Protein AF-A0A7C7WK85-F1 (afdb_monomer)

Foldseek 3Di:
DDPVPDDDDDDDDPVDPDADDDDDDDDDLCPDDPPPGCPLVVVVCVVPPLQVLLLQLLQLQCFAPWCRHQLNCQQCVPPVFFPTWGWDADDDSHHDAIDTDTHGDPVCVVVSVVSSLVSLVCCLPVNDDPVSSVVSLVVVLVCLVVLVPDNVSLVVVCVVCVVVVVDPCNSVCVSVSNVPQDSVSNNVSSNVRRDSVPDDDDDDDD

Sequence (206 aa):
MLDNGLQVRMVEMPTAPLVSVWCWYRVGSKDERPGQTGVSHWVEHMNFKGTFYAYWVMNNVLGQYGIGGRLGRSIRERQGMAYCAGSMFEAGHIAGPLLVRAGVNADNVDRALDSIETEVADMARDGATDDEVSNAKRYLVGSIPRSLETNAGIARFLQTTEQFGLGLDHDRALPGLVDAVSVEAVADAARQTLRPEQTAIVIAGP

Nearest PDB structures (foldseek):
  3amj-assembly1_B  TM=9.411E-01  e=5.629E-08  Sphingomonas sp. A1
  3hdi-assembly1_B  TM=9.404E-01  e=4.052E-07  Halalkalibacterium halodurans C-125
  8ibc-assembly1_AB  TM=8.441E-01  e=4.431E-05  Mus musculus
  8ic5-assembly1_AB  TM=8.483E-01  e=7.161E-05  Mus musculus
  2ybb-assembly1_B  TM=8.128E-01  e=9.863E-05  Bos taurus

Mean predicted aligned error: 10.49 Å

pLDDT: mean 75.99, std 17.96, range [36.97, 96.88]

Solvent-accessible surface area (backbone atoms only — not comparable to full-atom values): 12283 Å² total; per-residue (Å²): 106,48,99,86,71,48,77,76,85,87,82,91,58,96,90,50,101,72,88,71,87,87,87,87,78,98,77,57,74,92,71,49,60,94,94,71,57,49,67,69,55,50,56,47,53,72,73,42,81,80,42,63,54,18,44,50,42,38,39,34,37,45,3,50,55,32,67,79,6,54,40,6,38,53,40,28,67,73,62,64,52,28,88,43,23,25,32,48,76,61,93,59,98,52,96,59,73,77,44,77,50,68,48,59,52,82,93,39,48,68,64,48,50,55,50,50,52,48,56,46,49,47,30,28,73,72,29,65,53,71,66,48,50,53,50,28,39,54,51,55,50,65,42,50,66,67,47,51,73,39,58,70,35,40,50,52,50,56,47,53,23,61,75,71,68,58,49,94,62,35,79,74,48,45,49,60,56,46,67,66,50,49,60,66,47,23,23,51,38,27,52,71,67,53,49,78,93,75,65,84,87,85,87,88,79,134

Structure (mmCIF, N/CA/C/O backbone):
data_AF-A0A7C7WK85-F1
#
_entry.id   AF-A0A7C7WK85-F1
#
loop_
_atom_site.group_PDB
_atom_site.id
_atom_site.type_symbol
_atom_site.label_atom_id
_atom_site.label_alt_id
_atom_site.label_comp_id
_atom_site.label_asym_id
_atom_site.label_entity_id
_atom_site.label_seq_id
_atom_site.pdbx_PDB_ins_code
_atom_site.Cartn_x
_atom_site.Cartn_y
_atom_site.Cartn_z
_atom_site.occupancy
_atom_site.B_iso_or_equiv
_atom_site.auth_seq_id
_atom_site.auth_comp_id
_atom_site.auth_asym_id
_atom_site.auth_atom_id
_atom_site.pdbx_PDB_model_num
ATOM 1 N N . MET A 1 1 ? 15.713 -22.079 -24.748 1.00 48.81 1 MET A N 1
ATOM 2 C CA . MET A 1 1 ? 14.442 -22.779 -24.456 1.00 48.81 1 MET A CA 1
ATOM 3 C C . MET A 1 1 ? 14.789 -24.252 -24.373 1.00 48.81 1 MET A C 1
ATOM 5 O O . MET A 1 1 ? 15.591 -24.677 -25.191 1.00 48.81 1 MET A O 1
ATOM 9 N N . LEU A 1 2 ? 14.323 -24.964 -23.350 1.00 59.72 2 LEU A N 1
ATOM 10 C CA . LEU A 1 2 ? 14.594 -26.395 -23.181 1.00 59.72 2 LEU A CA 1
ATOM 11 C C . LEU A 1 2 ? 13.678 -27.217 -24.096 1.00 59.72 2 LEU A C 1
ATOM 13 O O . LEU A 1 2 ? 12.607 -26.741 -24.479 1.00 59.72 2 LEU A O 1
ATOM 17 N N . ASP A 1 3 ? 14.073 -28.456 -24.390 1.00 57.75 3 ASP A N 1
ATOM 18 C CA . ASP A 1 3 ? 13.357 -29.365 -25.302 1.00 57.75 3 ASP A CA 1
ATOM 19 C C . ASP A 1 3 ? 11.913 -29.666 -24.859 1.00 57.75 3 ASP A C 1
ATOM 21 O O . ASP A 1 3 ? 11.064 -30.019 -25.670 1.00 57.75 3 ASP A O 1
ATOM 25 N N . ASN A 1 4 ? 11.601 -29.466 -23.575 1.00 59.56 4 ASN A N 1
ATOM 26 C CA . ASN A 1 4 ? 10.258 -29.606 -23.007 1.00 59.56 4 ASN A CA 1
ATOM 27 C C . ASN A 1 4 ? 9.414 -28.313 -23.050 1.00 59.56 4 ASN A C 1
ATOM 29 O O . ASN A 1 4 ? 8.373 -28.233 -22.400 1.00 59.56 4 ASN A O 1
ATOM 33 N N . GLY A 1 5 ? 9.867 -27.280 -23.762 1.00 59.06 5 GLY A N 1
ATOM 34 C CA . GLY A 1 5 ? 9.160 -26.006 -23.903 1.00 59.06 5 GLY A CA 1
ATOM 35 C C . GLY A 1 5 ? 9.350 -25.022 -22.742 1.00 59.06 5 GLY A C 1
ATOM 36 O O . GLY A 1 5 ? 8.849 -23.897 -22.817 1.00 59.06 5 GLY A O 1
ATOM 37 N N . LEU A 1 6 ? 10.102 -25.384 -21.693 1.00 52.59 6 LEU A N 1
ATOM 38 C CA . LEU A 1 6 ? 10.434 -24.456 -20.612 1.00 52.59 6 LEU A CA 1
ATOM 39 C C . LEU A 1 6 ? 11.389 -23.364 -21.100 1.00 52.59 6 LEU A C 1
ATOM 41 O O . LEU A 1 6 ? 12.372 -23.601 -21.812 1.00 52.59 6 LEU A O 1
ATOM 45 N N . GLN A 1 7 ? 11.105 -22.133 -20.691 1.00 58.44 7 GLN A N 1
ATOM 46 C CA . GLN A 1 7 ? 11.951 -20.993 -21.003 1.00 58.44 7 GLN A CA 1
ATOM 47 C C . GLN A 1 7 ? 12.953 -20.774 -19.872 1.00 58.44 7 GLN A C 1
ATOM 49 O O . GLN A 1 7 ? 12.579 -20.651 -18.713 1.00 58.44 7 GLN A O 1
ATOM 54 N N . VAL A 1 8 ? 14.236 -20.722 -20.231 1.00 64.06 8 VAL A N 1
ATOM 55 C CA . VAL A 1 8 ? 15.327 -20.387 -19.313 1.00 64.06 8 VAL A CA 1
ATOM 56 C C . VAL A 1 8 ? 15.716 -18.942 -19.582 1.00 64.06 8 VAL A C 1
ATOM 58 O O . VAL A 1 8 ? 15.955 -18.566 -20.735 1.00 64.06 8 VAL A O 1
ATOM 61 N N . ARG A 1 9 ? 15.736 -18.135 -18.524 1.00 63.94 9 ARG A N 1
ATOM 62 C CA . ARG A 1 9 ? 16.217 -16.754 -18.534 1.00 63.94 9 ARG A CA 1
ATOM 63 C C . ARG A 1 9 ? 17.448 -16.682 -17.647 1.00 63.94 9 ARG A C 1
ATOM 65 O O . ARG A 1 9 ? 17.422 -17.173 -16.524 1.00 63.94 9 ARG A O 1
ATOM 72 N N . MET A 1 10 ? 18.517 -16.105 -18.178 1.00 60.19 10 MET A N 1
ATOM 73 C CA . MET A 1 10 ? 19.781 -15.923 -17.476 1.00 60.19 10 MET A CA 1
ATOM 74 C C . MET A 1 10 ? 20.143 -14.445 -17.556 1.00 60.19 10 MET A C 1
ATOM 76 O O . MET A 1 10 ? 20.159 -13.873 -18.643 1.00 60.19 10 MET A O 1
ATOM 80 N N . VAL A 1 11 ? 20.384 -13.841 -16.397 1.00 62.91 11 VAL A N 1
ATOM 81 C CA . VAL A 1 11 ? 20.839 -12.457 -16.265 1.00 62.91 11 VAL A CA 1
ATOM 82 C C . VAL A 1 11 ? 22.165 -12.503 -15.525 1.00 62.91 11 VAL A C 1
ATOM 84 O O . VAL A 1 11 ? 22.250 -13.080 -14.442 1.00 62.91 11 VAL A O 1
ATOM 87 N N . GLU A 1 12 ? 23.205 -11.941 -16.130 1.00 60.69 12 GLU A N 1
ATOM 88 C CA . GLU A 1 12 ? 24.528 -11.859 -15.520 1.00 60.69 12 GLU A CA 1
ATOM 89 C C . GLU A 1 12 ? 24.598 -10.632 -14.604 1.00 60.69 12 GLU A C 1
ATOM 91 O O . GLU A 1 12 ? 24.279 -9.518 -15.020 1.00 60.69 12 GLU A O 1
ATOM 96 N N . MET A 1 13 ? 25.001 -10.835 -13.346 1.00 51.53 13 MET A N 1
ATOM 97 C CA . MET A 1 13 ? 25.141 -9.768 -12.348 1.00 51.53 13 MET A CA 1
ATOM 98 C C . MET A 1 13 ? 26.541 -9.821 -11.718 1.00 51.53 13 MET A C 1
ATOM 100 O O . MET A 1 13 ? 26.725 -10.473 -10.690 1.00 51.53 13 MET A O 1
ATOM 104 N N . PRO A 1 14 ? 27.536 -9.125 -12.306 1.00 52.12 14 PRO A N 1
ATOM 105 C CA . PRO A 1 14 ? 28.940 -9.181 -11.874 1.00 52.12 14 PRO A CA 1
ATOM 106 C C . PRO A 1 14 ? 29.196 -8.689 -10.439 1.00 52.12 14 PRO A C 1
ATOM 108 O O . PRO A 1 14 ? 30.277 -8.888 -9.895 1.00 52.12 14 PRO A O 1
ATOM 111 N N . THR A 1 15 ? 28.215 -8.027 -9.824 1.00 41.41 15 THR A N 1
ATOM 112 C CA . THR A 1 15 ? 28.280 -7.468 -8.469 1.00 41.41 15 THR A CA 1
ATOM 113 C C . THR A 1 15 ? 27.917 -8.467 -7.365 1.00 41.41 15 THR A C 1
ATOM 115 O O . THR A 1 15 ? 28.071 -8.129 -6.192 1.00 41.41 15 THR A O 1
ATOM 118 N N . ALA A 1 16 ? 27.451 -9.679 -7.697 1.00 40.47 16 ALA A N 1
ATOM 119 C CA . ALA A 1 16 ? 27.028 -10.692 -6.726 1.00 40.47 16 ALA A CA 1
ATOM 120 C C . ALA A 1 16 ? 27.751 -12.040 -6.957 1.00 40.47 16 ALA A C 1
ATOM 122 O O . ALA A 1 16 ? 27.605 -12.632 -8.025 1.00 40.47 16 ALA A O 1
ATOM 123 N N . PRO A 1 17 ? 28.501 -12.587 -5.973 1.00 44.50 17 PRO A N 1
ATOM 124 C CA . PRO A 1 17 ? 29.301 -13.804 -6.153 1.00 44.50 17 PRO A CA 1
ATOM 125 C C . PRO A 1 17 ? 28.507 -15.110 -5.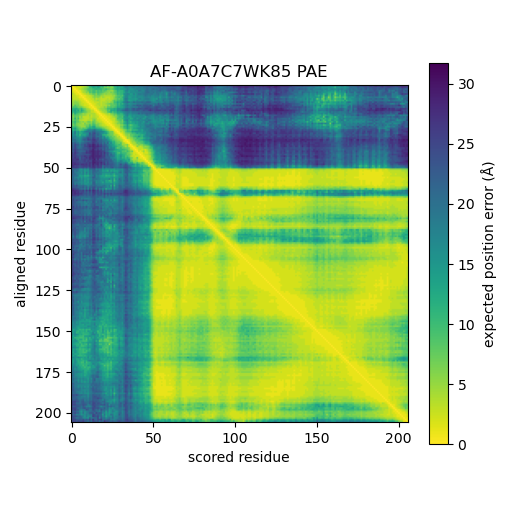947 1.00 44.50 17 PRO A C 1
ATOM 127 O O . PRO A 1 17 ? 29.091 -16.123 -5.564 1.00 44.50 17 PRO A O 1
ATOM 130 N N . LEU A 1 18 ? 27.180 -15.120 -6.132 1.00 38.34 18 LEU A N 1
ATOM 131 C CA . LEU A 1 18 ? 26.385 -16.349 -6.002 1.00 38.34 18 LEU A CA 1
ATOM 132 C C . LEU A 1 18 ? 25.261 -16.447 -7.045 1.00 38.34 18 LEU A C 1
ATOM 134 O O . LEU A 1 18 ? 24.820 -15.440 -7.588 1.00 38.34 18 LEU A O 1
ATOM 138 N N . VAL A 1 19 ? 24.757 -17.665 -7.270 1.00 43.44 19 VAL A N 1
ATOM 139 C CA . VAL A 1 19 ? 23.689 -17.987 -8.237 1.00 43.44 19 VAL A CA 1
ATOM 140 C C . VAL A 1 19 ? 22.396 -18.346 -7.494 1.00 43.44 19 VAL A C 1
ATOM 142 O O . VAL A 1 19 ? 22.440 -19.049 -6.486 1.00 43.44 19 VAL A O 1
ATOM 145 N N . SER A 1 20 ? 21.234 -17.889 -7.975 1.00 40.06 20 SER A N 1
ATOM 146 C CA . SER A 1 20 ? 19.912 -18.311 -7.477 1.00 40.06 20 SER A CA 1
ATOM 147 C C . SER A 1 20 ? 19.050 -18.840 -8.619 1.00 40.06 20 SER A C 1
ATOM 149 O O . SER A 1 20 ? 19.060 -18.287 -9.715 1.00 40.06 20 SER A O 1
ATOM 151 N N . VAL A 1 21 ? 18.334 -19.938 -8.361 1.00 51.94 21 VAL A N 1
ATOM 152 C CA . VAL A 1 21 ? 17.567 -20.692 -9.361 1.00 51.94 21 VAL A CA 1
ATOM 153 C C . VAL A 1 21 ? 16.124 -20.819 -8.887 1.00 51.94 21 VAL A C 1
ATOM 155 O O . VAL A 1 21 ? 15.877 -21.288 -7.780 1.00 51.94 21 VAL A O 1
ATOM 158 N N . TRP A 1 22 ? 15.179 -20.415 -9.736 1.00 41.03 22 TRP A N 1
ATOM 159 C CA . TRP A 1 22 ? 13.740 -20.463 -9.470 1.00 41.03 22 TRP A CA 1
ATOM 160 C C . TRP A 1 22 ? 13.028 -21.105 -10.663 1.00 41.03 22 TRP A C 1
ATOM 162 O O . TRP A 1 22 ? 13.356 -20.809 -11.810 1.00 41.03 22 TRP A O 1
ATOM 172 N N . CYS A 1 23 ? 12.070 -21.999 -10.402 1.00 46.81 23 CYS A N 1
ATOM 173 C CA . CYS A 1 23 ? 11.358 -22.767 -11.426 1.00 46.81 23 CYS A CA 1
ATOM 174 C C . CYS A 1 23 ? 9.849 -22.552 -11.288 1.00 46.81 23 CYS A C 1
ATOM 176 O O . CYS A 1 23 ? 9.311 -22.674 -10.190 1.00 46.81 23 CYS A O 1
ATOM 178 N N . TRP A 1 24 ? 9.183 -22.234 -12.399 1.00 45.88 24 TRP A N 1
ATOM 179 C CA . TRP A 1 24 ? 7.765 -21.881 -12.430 1.00 45.88 24 TRP A CA 1
ATOM 180 C C . TRP A 1 24 ? 7.030 -22.660 -13.518 1.00 45.88 24 TRP A C 1
ATOM 182 O O . TRP A 1 24 ? 7.541 -22.842 -14.624 1.00 45.88 24 TRP A O 1
ATOM 192 N N . TYR A 1 25 ? 5.807 -23.078 -13.198 1.00 47.28 25 TYR A N 1
ATOM 193 C CA . TYR A 1 25 ? 4.888 -23.748 -14.113 1.00 47.28 25 TYR A CA 1
ATOM 194 C C . TYR A 1 25 ? 3.789 -22.767 -14.529 1.00 47.28 25 TYR A C 1
ATOM 196 O O . TYR A 1 25 ? 3.287 -22.007 -13.703 1.00 47.28 25 TYR A O 1
ATOM 204 N N . ARG A 1 26 ? 3.426 -22.767 -15.815 1.00 47.91 26 ARG A N 1
ATOM 205 C CA . ARG A 1 26 ? 2.365 -21.906 -16.360 1.00 47.91 26 ARG A CA 1
ATOM 206 C C . ARG A 1 26 ? 1.003 -22.501 -15.993 1.00 47.91 26 ARG A C 1
ATOM 208 O O . ARG A 1 26 ? 0.569 -23.466 -16.617 1.00 47.91 26 ARG A O 1
ATOM 215 N N . VAL A 1 27 ? 0.412 -21.993 -14.915 1.00 40.06 27 VAL A N 1
ATOM 216 C CA . VAL A 1 27 ? -0.934 -22.340 -14.447 1.00 40.06 27 VAL A CA 1
ATOM 217 C C . VAL A 1 27 ? -1.674 -21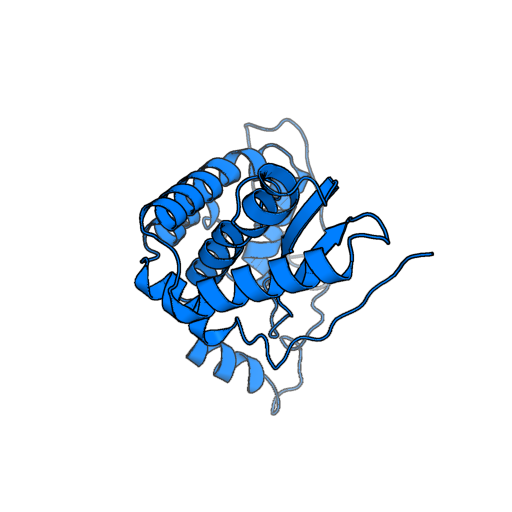.054 -14.067 1.00 40.06 27 VAL A C 1
ATOM 219 O O . VAL A 1 27 ? -1.145 -20.239 -13.314 1.00 40.06 27 VAL A O 1
ATOM 222 N N . GLY A 1 28 ? -2.888 -20.852 -14.588 1.00 41.41 28 GLY A N 1
ATOM 223 C CA . GLY A 1 28 ? -3.718 -19.671 -14.308 1.00 41.41 28 GLY A CA 1
ATOM 224 C C . GLY A 1 28 ? -4.610 -19.270 -15.487 1.00 41.41 28 GLY A C 1
ATOM 225 O O . GLY A 1 28 ? -4.575 -19.902 -16.537 1.00 41.41 28 GLY A O 1
ATOM 226 N N . SER A 1 29 ? -5.398 -18.200 -15.334 1.00 39.62 29 SER A N 1
ATOM 227 C CA . SER A 1 29 ? -6.370 -17.709 -16.339 1.00 39.62 29 SER A CA 1
ATOM 228 C C . SER A 1 29 ? -5.753 -17.355 -17.704 1.00 39.62 29 SER A C 1
ATOM 230 O O . SER A 1 29 ? -6.418 -17.385 -18.736 1.00 39.62 29 SER A O 1
ATOM 232 N N . LYS A 1 30 ? -4.443 -17.088 -17.737 1.00 42.94 30 LYS A N 1
ATOM 233 C CA . LYS A 1 30 ? -3.623 -16.940 -18.952 1.00 42.94 30 LYS A CA 1
ATOM 234 C C . LYS A 1 30 ? -3.567 -18.208 -19.823 1.00 42.94 30 LYS A C 1
ATOM 236 O O . LYS A 1 30 ? -3.287 -18.097 -21.015 1.00 42.94 30 LYS A O 1
ATOM 241 N N . ASP A 1 31 ? -3.849 -19.373 -19.244 1.00 49.62 31 ASP A N 1
ATOM 242 C CA . ASP A 1 31 ? -3.806 -20.692 -19.884 1.00 49.62 31 ASP A CA 1
ATOM 243 C C . ASP A 1 31 ? -5.223 -21.284 -20.111 1.00 49.62 31 ASP A C 1
ATOM 245 O O . ASP A 1 31 ? -5.385 -22.489 -20.317 1.00 49.62 31 ASP A O 1
ATOM 249 N N . GLU A 1 32 ? -6.273 -20.449 -20.066 1.00 46.28 32 GLU A N 1
ATOM 250 C CA . GLU A 1 32 ? -7.660 -20.848 -20.355 1.00 46.28 32 GLU A CA 1
ATOM 251 C C . GLU A 1 32 ? -7.875 -21.266 -21.828 1.00 46.28 32 GLU A C 1
ATOM 253 O O . GLU A 1 32 ? -7.077 -20.988 -22.726 1.00 46.28 32 GLU A O 1
ATOM 258 N N . ARG A 1 33 ? -8.980 -21.976 -22.101 1.00 47.59 33 ARG A N 1
ATOM 259 C CA . ARG A 1 33 ? -9.256 -22.561 -23.425 1.00 47.59 33 ARG A CA 1
ATOM 260 C C . ARG A 1 33 ? -9.649 -21.492 -24.461 1.00 47.59 33 ARG A C 1
ATOM 262 O O . ARG A 1 33 ? -10.373 -20.552 -24.122 1.00 47.59 33 ARG A O 1
ATOM 269 N N . PRO A 1 34 ? -9.266 -21.669 -25.743 1.00 43.91 34 PRO A N 1
ATOM 270 C CA . PRO A 1 34 ? -9.685 -20.779 -26.824 1.00 43.91 34 PRO A CA 1
ATOM 271 C C . PRO A 1 34 ? -11.213 -20.627 -26.866 1.00 43.91 34 PRO A C 1
ATOM 273 O O . PRO A 1 34 ? -11.932 -21.621 -26.954 1.00 43.91 34 PRO A O 1
ATOM 276 N N . GLY A 1 35 ? -11.699 -19.385 -26.792 1.00 53.47 35 GLY A N 1
ATOM 277 C CA . GLY A 1 35 ? -13.128 -19.042 -26.804 1.00 53.47 35 GLY A CA 1
ATOM 278 C C . GLY A 1 35 ? -13.684 -18.521 -25.474 1.00 53.47 35 GLY A C 1
ATOM 279 O O . GLY A 1 35 ? -14.783 -17.973 -25.467 1.00 53.47 35 GLY A O 1
ATOM 280 N N . GLN A 1 36 ? -12.937 -18.645 -24.370 1.00 52.38 36 GLN A N 1
ATOM 281 C CA . GLN A 1 36 ? -13.306 -18.077 -23.059 1.00 52.38 36 GLN A CA 1
ATOM 282 C C . GLN A 1 36 ? -12.172 -17.277 -22.391 1.00 52.38 36 GLN A C 1
ATOM 284 O O . GLN A 1 36 ? -12.371 -16.689 -21.334 1.00 52.38 36 GLN A O 1
ATOM 289 N N . THR A 1 37 ? -11.008 -17.193 -23.033 1.00 42.19 37 THR A N 1
ATOM 290 C CA . THR A 1 37 ? -9.825 -16.484 -22.543 1.00 42.19 37 THR A CA 1
ATOM 291 C C . THR A 1 37 ? -9.986 -14.964 -22.554 1.00 42.19 37 THR A C 1
ATOM 293 O O . THR A 1 37 ? -10.237 -14.354 -23.593 1.00 42.19 37 THR A O 1
ATOM 296 N N . GLY A 1 38 ? -9.732 -14.330 -21.405 1.00 47.00 38 GLY A N 1
ATOM 297 C CA . GLY A 1 38 ? -9.393 -12.905 -21.333 1.00 47.00 38 GLY A CA 1
ATOM 298 C C . GLY A 1 38 ? -10.535 -11.929 -21.055 1.00 47.00 38 GLY A C 1
ATOM 299 O O . GLY A 1 38 ? -10.266 -10.737 -21.001 1.00 47.00 38 GLY A O 1
ATOM 300 N N . VAL A 1 39 ? -11.771 -12.373 -20.818 1.00 49.66 39 VAL A N 1
ATOM 301 C CA . VAL A 1 39 ? -12.888 -11.445 -20.536 1.00 49.66 39 VAL A CA 1
ATOM 302 C C . VAL A 1 39 ? -12.657 -10.667 -19.232 1.00 49.66 39 VAL A C 1
ATOM 304 O O . VAL A 1 39 ? -12.810 -9.449 -19.211 1.00 49.66 39 VAL A O 1
ATOM 307 N N . SER A 1 40 ? -12.180 -11.333 -18.178 1.00 43.16 40 SER A N 1
ATOM 308 C CA . SER A 1 40 ? -11.844 -10.680 -16.903 1.00 43.16 40 SER A CA 1
ATOM 309 C C . SER A 1 40 ? -10.579 -9.817 -17.012 1.00 43.16 40 SER A C 1
ATOM 311 O O . SER A 1 40 ? -10.573 -8.673 -16.576 1.00 43.16 40 SER A O 1
ATOM 313 N N . HIS A 1 41 ? -9.543 -10.325 -17.688 1.00 43.47 41 HIS A N 1
ATOM 314 C CA . HIS A 1 41 ? -8.258 -9.640 -17.884 1.00 43.47 41 HIS A CA 1
ATOM 315 C C . HIS A 1 41 ? -8.360 -8.409 -18.804 1.00 43.47 41 HIS A C 1
ATOM 317 O O . HIS A 1 41 ? -7.635 -7.434 -18.629 1.00 43.47 41 HIS A O 1
ATOM 323 N N . TRP A 1 42 ? -9.261 -8.425 -19.790 1.00 39.56 42 TRP A N 1
ATOM 324 C CA . TRP A 1 42 ? -9.484 -7.304 -20.706 1.00 39.56 42 TRP A CA 1
ATOM 325 C C . TRP A 1 42 ? -10.275 -6.174 -20.035 1.00 39.56 42 TRP A C 1
ATOM 327 O O . TRP A 1 42 ? -9.913 -5.009 -20.193 1.00 39.56 42 TRP A O 1
ATOM 337 N N . VAL A 1 43 ? -11.279 -6.507 -19.212 1.00 45.34 43 VAL A N 1
ATOM 338 C CA . VAL A 1 43 ? -11.980 -5.536 -18.348 1.00 45.34 43 VAL A CA 1
ATOM 339 C C . VAL A 1 43 ? -11.019 -4.927 -17.318 1.00 45.34 43 VAL A C 1
ATOM 341 O O . VAL A 1 43 ? -11.020 -3.716 -17.108 1.00 45.34 43 VAL A O 1
ATOM 344 N N . GLU A 1 44 ? -10.137 -5.736 -16.736 1.00 41.12 44 GLU A N 1
ATOM 345 C CA . GLU A 1 44 ? -9.116 -5.294 -15.781 1.00 41.12 44 GLU A CA 1
ATOM 346 C C . GLU A 1 44 ? -8.063 -4.384 -16.447 1.00 41.12 44 GLU A C 1
ATOM 348 O O . GLU A 1 44 ? -7.773 -3.293 -15.957 1.00 41.12 44 GLU A O 1
ATOM 353 N N . HIS A 1 45 ? -7.554 -4.733 -17.632 1.00 44.66 45 HIS A N 1
ATOM 354 C CA . HIS A 1 45 ? -6.629 -3.864 -18.365 1.00 44.66 45 HIS A CA 1
ATOM 355 C C . HIS A 1 45 ? -7.262 -2.561 -18.875 1.00 44.66 45 HIS A C 1
ATOM 357 O O . HIS A 1 45 ? -6.546 -1.562 -18.977 1.00 44.66 45 HIS A O 1
ATOM 363 N N . MET A 1 46 ? -8.563 -2.546 -19.190 1.00 36.97 46 MET A N 1
ATOM 364 C CA . MET A 1 46 ? -9.279 -1.301 -19.499 1.00 36.97 46 MET A CA 1
ATOM 365 C C . MET A 1 46 ? -9.488 -0.420 -18.262 1.00 36.97 46 MET A C 1
ATOM 367 O O . MET A 1 46 ? -9.471 0.799 -18.404 1.00 36.97 46 MET A O 1
ATOM 371 N N . ASN A 1 47 ? -9.609 -1.003 -17.066 1.00 41.75 47 ASN A N 1
ATOM 372 C CA . ASN A 1 47 ? -9.737 -0.238 -15.823 1.00 41.75 47 ASN A CA 1
ATOM 373 C C . ASN A 1 47 ? -8.394 0.227 -15.225 1.00 41.75 47 ASN A C 1
ATOM 375 O O . ASN A 1 47 ? -8.387 1.213 -14.492 1.00 41.75 47 ASN A O 1
ATOM 379 N N . PHE A 1 48 ? -7.263 -0.448 -15.497 1.00 48.03 48 PHE A N 1
ATOM 380 C CA . PHE A 1 48 ? -6.061 -0.307 -14.651 1.00 48.03 48 PHE A CA 1
ATOM 381 C C . PHE A 1 48 ? -4.722 0.010 -15.348 1.00 48.03 48 PHE A C 1
ATOM 383 O O . PHE A 1 48 ? -3.662 -0.024 -14.713 1.00 48.03 48 PHE A O 1
ATOM 390 N N . LYS A 1 49 ? -4.702 0.371 -16.637 1.00 37.97 49 LYS A N 1
ATOM 391 C CA . LYS A 1 49 ? -3.464 0.856 -17.285 1.00 37.97 49 LYS A CA 1
ATOM 392 C C . LYS A 1 49 ? -3.084 2.253 -16.768 1.00 37.97 49 LYS A C 1
ATOM 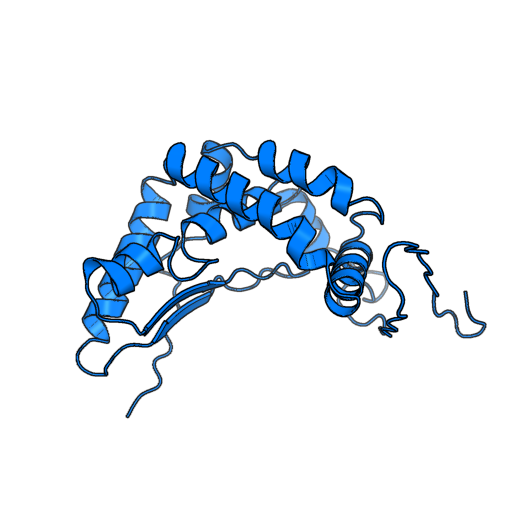394 O O . LYS A 1 49 ? -3.524 3.261 -17.303 1.00 37.97 49 LYS A O 1
ATOM 399 N N . GLY A 1 50 ? -2.260 2.283 -15.717 1.00 48.69 50 GLY A N 1
ATOM 400 C CA . GLY A 1 50 ? -1.743 3.492 -15.056 1.00 48.69 50 GLY A CA 1
ATOM 401 C C . GLY A 1 50 ? -1.994 3.547 -13.544 1.00 48.69 50 GLY A C 1
ATOM 402 O O . GLY A 1 50 ? -1.466 4.424 -12.868 1.00 48.69 50 GLY A O 1
ATOM 403 N N . THR A 1 51 ? -2.762 2.606 -12.990 1.00 64.81 51 THR A N 1
ATOM 404 C CA . THR A 1 51 ? -3.320 2.730 -11.635 1.00 64.81 51 THR A CA 1
ATOM 405 C C . THR A 1 51 ? -2.569 1.947 -10.559 1.00 64.81 51 THR A C 1
ATOM 407 O O . THR A 1 51 ? -2.599 2.361 -9.404 1.00 64.81 51 THR A O 1
ATOM 410 N N . PHE A 1 52 ? -1.862 0.852 -10.887 1.00 80.88 52 PHE A N 1
ATOM 411 C CA . PHE A 1 52 ? -1.205 0.020 -9.862 1.00 80.88 52 PHE A CA 1
ATOM 412 C C . PHE A 1 52 ? -0.257 0.830 -8.968 1.00 80.88 52 PHE A C 1
ATOM 414 O O . PHE A 1 52 ? -0.290 0.685 -7.751 1.00 80.88 52 PHE A O 1
ATOM 421 N N . TYR A 1 53 ? 0.550 1.722 -9.549 1.00 87.06 53 TYR A N 1
ATOM 422 C CA . TYR A 1 53 ? 1.474 2.552 -8.773 1.00 87.06 53 TYR A CA 1
ATOM 423 C C . TYR A 1 53 ? 0.740 3.531 -7.854 1.00 87.06 53 TYR A C 1
ATOM 425 O O . TYR A 1 53 ? 1.193 3.751 -6.736 1.00 87.06 53 TYR A O 1
ATOM 433 N N . ALA A 1 54 ? -0.422 4.047 -8.267 1.00 89.69 54 ALA A N 1
ATOM 434 C CA . ALA A 1 54 ? -1.272 4.859 -7.402 1.00 89.69 54 ALA A CA 1
ATOM 435 C C . ALA A 1 54 ? -1.809 4.046 -6.213 1.00 89.69 54 ALA A C 1
ATOM 437 O O . ALA A 1 54 ? -1.709 4.502 -5.076 1.00 89.69 54 ALA A O 1
ATOM 438 N N . TYR A 1 55 ? -2.270 2.811 -6.444 1.00 88.88 55 TYR A N 1
ATOM 439 C CA . TYR A 1 55 ? -2.674 1.886 -5.376 1.00 88.88 55 TYR A CA 1
ATOM 440 C C . TYR A 1 55 ? -1.512 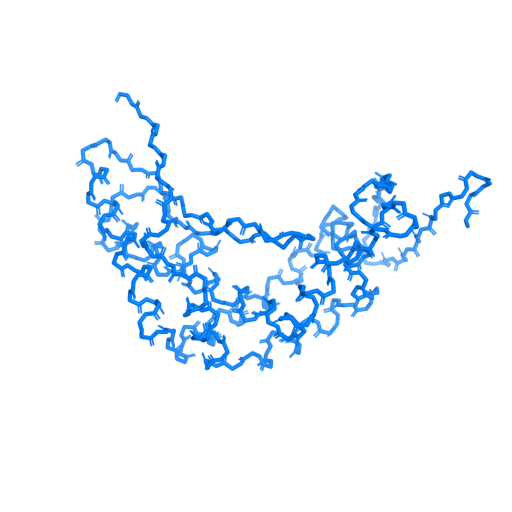1.494 -4.458 1.00 88.88 55 TYR A C 1
ATOM 442 O O . TYR A 1 55 ? -1.682 1.390 -3.243 1.00 88.88 55 TYR A O 1
ATOM 450 N N . TRP A 1 56 ? -0.316 1.305 -5.012 1.00 88.88 56 TRP A N 1
ATOM 451 C CA . TRP A 1 56 ? 0.867 0.965 -4.231 1.00 88.88 56 TRP A CA 1
ATOM 452 C C . TRP A 1 56 ? 1.309 2.131 -3.339 1.00 88.88 56 TRP A C 1
ATOM 454 O O . TRP A 1 56 ? 1.539 1.930 -2.145 1.00 88.88 56 TRP A O 1
ATOM 464 N N . VAL A 1 57 ? 1.351 3.352 -3.883 1.00 92.50 57 VAL A N 1
ATOM 465 C CA . VAL A 1 57 ? 1.634 4.576 -3.118 1.00 92.50 57 VAL A CA 1
ATOM 466 C C . VAL A 1 57 ? 0.555 4.807 -2.058 1.00 92.50 57 VAL A C 1
ATOM 468 O O . VAL A 1 57 ? 0.896 5.025 -0.898 1.00 92.50 57 VAL A O 1
ATOM 471 N N . MET A 1 58 ? -0.728 4.669 -2.407 1.00 93.00 58 MET A N 1
ATOM 472 C CA . MET A 1 58 ? -1.853 4.736 -1.463 1.00 93.00 58 MET A CA 1
ATOM 473 C C . MET A 1 58 ? -1.679 3.746 -0.306 1.00 93.00 58 MET A C 1
ATOM 475 O O . MET A 1 58 ? -1.740 4.137 0.859 1.00 93.00 58 MET A O 1
ATOM 479 N N . ASN A 1 59 ? -1.414 2.469 -0.600 1.00 92.06 59 ASN A N 1
ATOM 480 C CA . ASN A 1 59 ? -1.201 1.458 0.433 1.00 92.06 59 ASN A CA 1
ATOM 481 C C . ASN A 1 59 ? 0.029 1.780 1.300 1.00 92.06 59 ASN A C 1
ATOM 483 O O . ASN A 1 59 ? 0.020 1.521 2.505 1.00 92.06 59 ASN A O 1
ATOM 487 N N . ASN A 1 60 ? 1.079 2.368 0.718 1.00 93.44 60 ASN A N 1
ATOM 488 C CA . ASN A 1 60 ? 2.246 2.814 1.473 1.00 93.44 60 ASN A CA 1
ATOM 489 C C . ASN A 1 60 ? 1.907 3.929 2.470 1.00 93.44 60 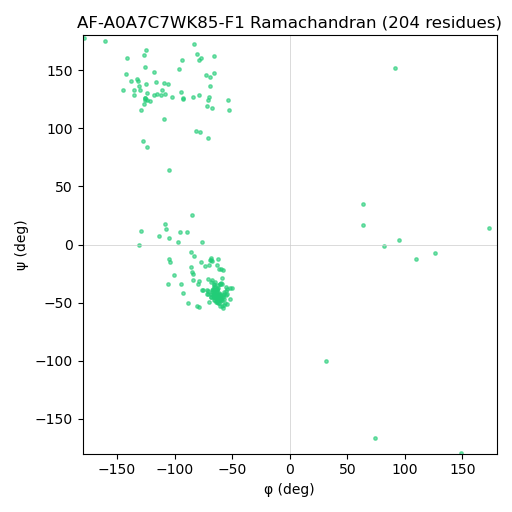ASN A C 1
ATOM 491 O O . ASN A 1 60 ? 2.302 3.823 3.632 1.00 93.44 60 ASN A O 1
ATOM 495 N N . VAL A 1 61 ? 1.112 4.919 2.051 1.00 95.31 61 VAL A N 1
ATOM 496 C CA . VAL A 1 61 ? 0.591 5.971 2.940 1.00 95.31 61 VAL A CA 1
ATOM 497 C C . VAL A 1 61 ? -0.292 5.375 4.041 1.00 95.31 61 VAL A C 1
ATOM 499 O O . VAL A 1 61 ? -0.154 5.745 5.209 1.00 95.31 61 VAL A O 1
ATOM 502 N N . LEU A 1 62 ? -1.175 4.434 3.694 1.00 93.06 62 LEU A N 1
ATOM 503 C CA . LEU A 1 62 ? -2.117 3.839 4.643 1.00 93.06 62 LEU A CA 1
ATOM 504 C C . LEU A 1 62 ? -1.392 3.054 5.742 1.00 93.06 62 LEU A C 1
ATOM 506 O O . LEU A 1 62 ? -1.643 3.271 6.929 1.00 93.06 62 LEU A O 1
ATOM 510 N N . GLY A 1 63 ? -0.464 2.171 5.371 1.00 90.50 63 GLY A N 1
ATOM 511 C CA . GLY A 1 63 ? 0.199 1.328 6.363 1.00 90.50 63 GLY A CA 1
ATOM 512 C C . GLY A 1 63 ? 1.121 0.227 5.852 1.00 90.50 63 GLY A C 1
ATOM 513 O O . GLY A 1 63 ? 1.459 -0.645 6.653 1.00 90.50 63 GLY A O 1
ATOM 514 N N . GLN A 1 64 ? 1.544 0.219 4.579 1.00 82.69 64 GLN A N 1
ATOM 515 C CA . GLN A 1 64 ? 2.401 -0.856 4.041 1.00 82.69 64 GLN A CA 1
ATOM 516 C C . GLN A 1 64 ? 3.670 -1.068 4.860 1.00 82.69 64 GLN A C 1
ATOM 518 O O . GLN A 1 64 ? 4.117 -2.199 5.049 1.0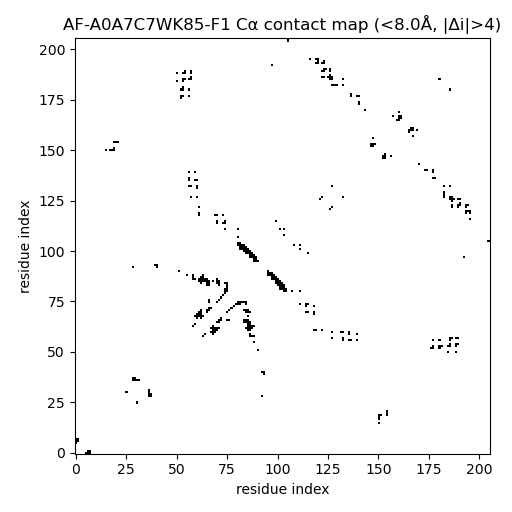0 82.69 64 GLN A O 1
ATOM 523 N N . TYR A 1 65 ? 4.256 0.024 5.348 1.00 68.75 65 TYR A N 1
ATOM 524 C CA . TYR A 1 65 ? 5.453 -0.033 6.167 1.00 68.75 65 TYR A CA 1
ATOM 525 C C . TYR A 1 65 ? 5.138 0.221 7.634 1.00 68.75 65 TYR A C 1
ATOM 527 O O . TYR A 1 65 ? 5.585 1.221 8.191 1.00 68.75 65 TYR A O 1
ATOM 535 N N . GLY A 1 66 ? 4.360 -0.684 8.239 1.00 65.56 66 GLY A N 1
ATOM 536 C CA . GLY A 1 66 ? 4.048 -0.718 9.670 1.00 65.56 66 GLY A CA 1
ATOM 537 C C . GLY A 1 66 ? 4.003 0.670 10.318 1.00 65.56 66 GLY A C 1
ATOM 538 O O . GLY A 1 66 ? 3.044 1.411 10.152 1.00 65.56 66 GLY A O 1
ATOM 539 N N . ILE A 1 67 ? 5.100 1.025 10.996 1.00 60.97 67 ILE A N 1
ATOM 540 C CA . ILE A 1 67 ? 5.309 2.243 11.796 1.00 60.97 67 ILE A CA 1
ATOM 541 C C . ILE A 1 67 ? 5.067 3.568 11.036 1.00 60.97 67 ILE A C 1
ATOM 543 O O . ILE A 1 67 ? 4.564 4.509 11.635 1.00 60.97 67 ILE A O 1
ATOM 547 N N . GLY A 1 68 ? 5.415 3.672 9.749 1.00 73.50 68 GLY A N 1
ATOM 548 C CA . GLY A 1 68 ? 5.469 4.967 9.044 1.00 73.50 68 GLY A CA 1
ATOM 549 C C . GLY A 1 68 ? 4.144 5.473 8.453 1.00 73.50 68 GLY A C 1
ATOM 550 O O . GLY A 1 68 ? 3.991 6.680 8.238 1.00 73.50 68 GLY A O 1
ATOM 551 N N . GLY A 1 69 ? 3.199 4.567 8.188 1.00 89.50 69 GLY A N 1
ATOM 552 C CA . GLY A 1 69 ? 1.898 4.896 7.594 1.00 89.50 69 GLY A CA 1
ATOM 553 C C . GLY A 1 69 ? 0.873 5.374 8.623 1.00 89.50 69 GLY A C 1
ATOM 554 O O . GLY A 1 69 ? 1.110 5.298 9.834 1.00 89.50 69 GLY A O 1
ATOM 555 N N . ARG A 1 70 ? -0.286 5.843 8.148 1.00 94.19 70 ARG A N 1
ATOM 556 C CA . ARG A 1 70 ? -1.378 6.346 9.002 1.00 94.19 70 ARG A CA 1
ATOM 557 C C . ARG A 1 70 ? -1.775 5.357 10.102 1.00 94.19 70 ARG A C 1
ATOM 559 O O . ARG A 1 70 ? -1.816 5.730 11.273 1.00 94.19 70 ARG A O 1
ATOM 566 N N . LEU A 1 71 ? -1.954 4.080 9.754 1.00 92.25 71 LEU A N 1
ATOM 567 C CA . LEU A 1 71 ? -2.341 3.022 10.696 1.00 92.25 71 LEU A CA 1
ATOM 568 C C . LEU A 1 71 ? -1.316 2.820 11.823 1.00 92.25 71 LEU A C 1
ATOM 570 O O . LEU A 1 71 ? -1.681 2.769 12.998 1.00 92.25 71 LEU A O 1
ATOM 574 N N . GLY A 1 72 ? -0.026 2.733 11.484 1.00 90.75 72 GLY A N 1
ATOM 575 C CA . GLY A 1 72 ? 1.044 2.582 12.472 1.00 90.75 72 GLY A CA 1
ATOM 576 C C . GLY A 1 72 ? 1.152 3.792 13.394 1.00 90.75 72 GLY A C 1
ATOM 577 O O . GLY A 1 72 ? 1.188 3.640 14.617 1.00 90.75 72 GLY A O 1
ATOM 578 N N . ARG A 1 73 ? 1.121 4.997 12.824 1.00 91.38 73 ARG A N 1
ATOM 579 C CA . ARG A 1 73 ? 1.171 6.249 13.589 1.00 91.38 73 ARG A CA 1
ATOM 580 C C . ARG A 1 73 ? -0.025 6.391 14.534 1.00 91.38 73 ARG A C 1
ATOM 582 O O . ARG A 1 73 ? 0.135 6.724 15.706 1.00 91.38 73 ARG A O 1
ATOM 589 N N . SER A 1 74 ? -1.226 6.092 14.047 1.00 92.38 74 SER A N 1
ATOM 590 C CA . SER A 1 74 ? -2.473 6.234 14.802 1.00 92.38 74 SER A CA 1
ATOM 591 C C . SER A 1 74 ? -2.604 5.208 15.929 1.00 92.38 74 SER A C 1
ATOM 593 O O . SER A 1 74 ? -2.883 5.578 17.071 1.00 92.38 74 SER A O 1
ATOM 595 N N . ILE A 1 75 ? -2.380 3.925 15.636 1.00 90.31 75 ILE A N 1
ATOM 596 C CA . ILE A 1 75 ? -2.715 2.820 16.548 1.00 90.31 75 ILE A CA 1
ATOM 597 C C . ILE A 1 75 ? -1.524 2.441 17.437 1.00 90.31 75 ILE A C 1
ATOM 599 O O . ILE A 1 75 ? -1.691 2.197 18.636 1.00 90.31 75 ILE A O 1
ATOM 603 N N . ARG A 1 76 ? -0.310 2.398 16.872 1.00 87.50 76 ARG A N 1
ATOM 604 C CA . ARG A 1 76 ? 0.906 2.008 17.601 1.00 87.50 76 ARG A CA 1
ATOM 605 C C . ARG A 1 76 ? 1.574 3.199 18.279 1.00 87.50 76 ARG A C 1
ATOM 607 O O . ARG A 1 76 ? 1.881 3.098 19.459 1.00 87.50 76 ARG A O 1
ATOM 614 N N . GLU A 1 77 ? 1.811 4.305 17.573 1.00 89.88 77 GLU A N 1
ATOM 615 C CA . GLU A 1 77 ? 2.585 5.423 18.144 1.00 89.88 77 GLU A CA 1
ATOM 616 C C . GLU A 1 77 ? 1.747 6.322 19.056 1.00 89.88 77 GLU A C 1
ATOM 618 O O . GLU A 1 77 ? 2.117 6.548 20.205 1.00 89.88 77 GLU A O 1
ATOM 623 N N . ARG A 1 78 ? 0.606 6.821 18.567 1.00 91.38 78 ARG A N 1
ATOM 624 C CA . ARG A 1 78 ? -0.230 7.777 19.308 1.00 91.38 78 ARG A CA 1
ATOM 625 C C . ARG A 1 78 ? -1.023 7.123 20.438 1.00 91.38 78 ARG A C 1
ATOM 627 O O . ARG A 1 78 ? -1.180 7.725 21.494 1.00 91.38 78 ARG A O 1
ATOM 634 N N . GLN A 1 79 ? -1.549 5.920 20.208 1.00 90.56 79 GLN A N 1
ATOM 635 C CA . GLN A 1 79 ? -2.449 5.249 21.154 1.00 90.56 79 GLN A CA 1
ATOM 636 C C . GLN A 1 79 ? -1.798 4.110 21.949 1.00 90.56 79 GLN A C 1
ATOM 638 O O . GLN A 1 79 ? -2.375 3.667 22.939 1.00 90.56 79 GLN A O 1
ATOM 643 N N . GLY A 1 80 ? -0.625 3.618 21.535 1.00 89.56 80 GLY A N 1
ATOM 644 C CA . GLY A 1 80 ? 0.101 2.560 22.247 1.00 89.56 80 GLY A CA 1
ATOM 645 C C . GLY A 1 80 ? -0.628 1.213 22.325 1.00 89.56 80 GLY A C 1
ATOM 646 O O . GLY A 1 80 ? -0.274 0.384 23.159 1.00 89.56 80 GLY A O 1
ATOM 647 N N . MET A 1 81 ? -1.653 0.982 21.494 1.00 85.12 81 MET A N 1
ATOM 648 C CA . MET A 1 81 ? -2.517 -0.204 21.605 1.00 85.12 81 MET A CA 1
ATOM 649 C C . MET A 1 81 ? -1.935 -1.435 20.915 1.00 85.12 81 MET A C 1
ATOM 651 O O . MET A 1 81 ? -2.215 -2.561 21.328 1.00 85.12 81 MET A O 1
ATOM 655 N N . ALA A 1 82 ? -1.162 -1.226 19.845 1.00 80.69 82 ALA A N 1
ATOM 656 C CA . ALA A 1 82 ? -0.699 -2.298 18.978 1.00 80.69 82 ALA A CA 1
ATOM 657 C C . ALA A 1 82 ? 0.817 -2.465 18.985 1.00 80.69 82 ALA A C 1
ATOM 659 O O . ALA A 1 82 ? 1.568 -1.495 18.880 1.00 80.69 82 ALA A O 1
ATOM 660 N N . TYR A 1 83 ? 1.261 -3.723 18.979 1.00 76.38 83 TYR A N 1
ATOM 661 C CA . TYR A 1 83 ? 2.654 -4.047 18.667 1.00 76.38 83 TYR A CA 1
ATOM 662 C C . TYR A 1 83 ? 2.948 -3.821 17.175 1.00 76.38 83 TYR A C 1
ATOM 664 O O . TYR A 1 83 ? 3.992 -3.278 16.807 1.00 76.38 83 TYR A O 1
ATOM 672 N N . CYS A 1 84 ? 1.993 -4.188 16.315 1.00 77.44 84 CYS A N 1
ATOM 673 C CA . CYS A 1 84 ? 2.020 -3.931 14.881 1.00 77.44 84 CYS A CA 1
ATOM 674 C C . CYS A 1 84 ? 0.640 -3.483 14.385 1.00 77.44 84 CYS A C 1
ATOM 676 O O . CYS A 1 84 ? -0.376 -4.017 14.817 1.00 77.44 84 CYS A O 1
ATOM 678 N N . ALA A 1 85 ? 0.619 -2.517 13.471 1.00 86.50 85 ALA A N 1
ATOM 679 C CA . ALA A 1 85 ? -0.556 -2.105 12.714 1.00 86.50 85 ALA A CA 1
ATOM 680 C C . ALA A 1 85 ? -0.094 -1.707 11.310 1.00 86.50 85 ALA A C 1
ATOM 682 O O . ALA A 1 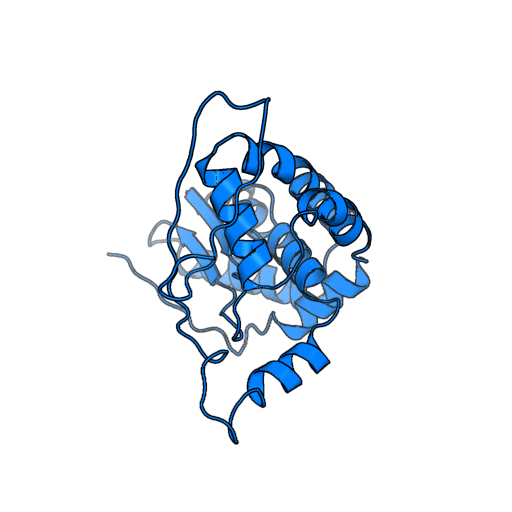85 ? 0.915 -1.011 11.179 1.00 86.50 85 ALA A O 1
ATOM 683 N N . GLY A 1 86 ? -0.778 -2.182 10.274 1.00 87.75 86 GLY A N 1
ATOM 684 C CA . GLY A 1 86 ? -0.405 -1.893 8.894 1.00 87.75 86 GLY A CA 1
ATOM 685 C C . GLY A 1 86 ? -1.351 -2.511 7.876 1.00 87.75 86 GLY A C 1
ATOM 686 O O . GLY A 1 86 ? -2.293 -3.222 8.232 1.00 87.75 86 GLY A O 1
ATOM 687 N N . SER A 1 87 ? -1.081 -2.233 6.607 1.00 89.19 87 SER A N 1
ATOM 688 C CA . SER A 1 87 ? -1.898 -2.668 5.479 1.00 89.19 87 SER A CA 1
ATOM 689 C C . SER A 1 87 ? -1.071 -3.428 4.445 1.00 89.19 87 SER A C 1
ATOM 691 O O . SER A 1 87 ? 0.137 -3.238 4.317 1.00 89.19 87 SER A O 1
ATOM 693 N N . MET A 1 88 ? -1.709 -4.320 3.700 1.00 79.62 88 MET A N 1
ATOM 694 C CA . MET A 1 88 ? -1.082 -5.064 2.619 1.00 79.62 88 MET A CA 1
ATOM 695 C C . MET A 1 88 ? -1.993 -5.068 1.404 1.00 79.62 88 MET A C 1
ATOM 697 O O . MET A 1 88 ? -3.184 -5.351 1.499 1.00 79.62 88 MET A O 1
ATOM 701 N N . PHE A 1 89 ? -1.385 -4.771 0.264 1.00 71.19 89 PHE A N 1
ATOM 702 C CA . PHE A 1 89 ? -1.998 -4.829 -1.046 1.00 71.19 89 PHE A CA 1
ATOM 703 C C . PHE A 1 89 ? -1.117 -5.719 -1.916 1.00 71.19 89 PHE A C 1
ATOM 705 O O . PHE A 1 89 ? 0.088 -5.470 -2.019 1.00 71.19 89 PHE A O 1
ATOM 712 N N . GLU A 1 90 ? -1.698 -6.763 -2.498 1.00 65.44 90 GLU A N 1
ATOM 713 C CA . GLU A 1 90 ? -0.986 -7.687 -3.375 1.00 65.44 90 GLU A CA 1
ATOM 714 C C . GLU A 1 90 ? -1.499 -7.530 -4.806 1.00 65.44 90 GLU A C 1
ATOM 716 O O . GLU A 1 90 ? -2.704 -7.538 -5.059 1.00 65.44 90 GLU A O 1
ATOM 721 N N . ALA A 1 91 ? -0.569 -7.354 -5.745 1.00 65.06 91 ALA A N 1
ATOM 722 C CA . ALA A 1 91 ? -0.896 -7.341 -7.161 1.00 65.06 91 ALA A CA 1
ATOM 723 C C . ALA A 1 91 ? -1.267 -8.763 -7.592 1.00 65.06 91 ALA A C 1
ATOM 725 O O . ALA A 1 91 ? -0.468 -9.685 -7.436 1.00 65.06 91 ALA A O 1
ATOM 726 N N . GLY A 1 92 ? -2.454 -8.936 -8.162 1.00 62.91 92 GLY A N 1
ATOM 727 C CA . GLY A 1 92 ? -2.907 -10.206 -8.718 1.00 62.91 92 GLY A CA 1
ATOM 728 C C . GLY A 1 92 ? -3.340 -10.061 -10.172 1.00 62.91 92 GLY A C 1
ATOM 729 O O . GLY A 1 92 ? -3.544 -8.957 -10.663 1.00 62.91 92 GLY A O 1
ATOM 730 N N . HIS A 1 93 ? -3.515 -11.195 -10.854 1.00 61.69 93 HIS A N 1
ATOM 731 C CA . HIS A 1 93 ? -4.275 -11.266 -12.117 1.00 61.69 93 HIS A CA 1
ATOM 732 C C . HIS A 1 93 ? -5.799 -11.212 -11.896 1.00 61.69 93 HIS A C 1
ATOM 734 O O . HIS A 1 93 ? -6.573 -11.437 -12.821 1.00 61.69 93 HIS A O 1
ATOM 740 N N . ILE A 1 94 ? -6.207 -11.071 -10.635 1.00 58.81 94 ILE A N 1
ATOM 741 C CA . ILE A 1 94 ? -7.572 -10.889 -10.165 1.00 58.81 94 ILE A CA 1
ATOM 742 C C . ILE A 1 94 ? -7.468 -9.896 -9.005 1.00 58.81 94 ILE A C 1
ATOM 744 O O . ILE A 1 94 ? -6.489 -9.935 -8.251 1.00 58.81 94 ILE A O 1
ATOM 748 N N . ALA A 1 95 ? -8.484 -9.050 -8.836 1.00 62.84 95 ALA A N 1
ATOM 749 C CA . ALA A 1 95 ? -8.596 -8.162 -7.687 1.00 62.84 95 ALA A CA 1
ATOM 750 C C . ALA A 1 95 ? -8.460 -8.943 -6.366 1.00 62.84 95 ALA A C 1
ATOM 752 O O . ALA A 1 95 ? -9.280 -9.806 -6.044 1.00 62.84 95 ALA A O 1
ATOM 753 N N . GLY A 1 96 ? -7.405 -8.631 -5.615 1.00 63.25 96 GLY A N 1
ATOM 754 C CA . GLY A 1 96 ? -7.176 -9.128 -4.263 1.00 63.25 96 GLY A CA 1
ATOM 755 C C . GLY A 1 96 ? -7.718 -8.158 -3.210 1.00 63.25 96 GLY A C 1
ATOM 756 O O . GLY A 1 96 ? -7.897 -6.971 -3.496 1.00 63.25 96 GLY A O 1
ATOM 757 N N . PRO A 1 97 ? -7.980 -8.631 -1.982 1.00 70.75 97 PRO A N 1
ATOM 758 C CA . PRO A 1 97 ? -8.410 -7.754 -0.906 1.00 70.75 97 PRO A CA 1
ATOM 759 C C . PRO A 1 97 ? -7.266 -6.830 -0.468 1.00 70.75 97 PRO A C 1
ATOM 761 O O . PRO A 1 97 ? -6.110 -7.246 -0.374 1.00 70.75 97 PRO A O 1
ATOM 764 N N . LEU A 1 98 ? -7.605 -5.590 -0.112 1.00 79.25 98 LEU A N 1
ATOM 765 C CA . LEU A 1 98 ? -6.760 -4.806 0.781 1.00 79.25 98 LEU A CA 1
ATOM 766 C C . LEU A 1 98 ? -6.880 -5.411 2.181 1.00 79.25 98 LEU A C 1
ATOM 768 O O . LEU A 1 98 ? -7.965 -5.442 2.760 1.00 79.25 98 LEU A O 1
ATOM 772 N N . LEU A 1 99 ? -5.767 -5.881 2.730 1.00 83.56 99 LEU A N 1
ATOM 773 C CA . LEU A 1 99 ? -5.721 -6.400 4.089 1.00 83.56 99 LEU A CA 1
ATOM 774 C C . LEU A 1 99 ? -5.277 -5.287 5.038 1.00 83.56 99 LEU A C 1
ATOM 776 O O . LEU A 1 99 ? -4.236 -4.674 4.813 1.00 83.56 99 LEU A O 1
ATOM 780 N N . VAL A 1 100 ? -5.993 -5.089 6.141 1.00 88.19 100 VAL A N 1
ATOM 781 C CA . VAL A 1 100 ? -5.486 -4.350 7.303 1.00 88.19 100 VAL A CA 1
ATOM 782 C C . VAL A 1 100 ? -5.287 -5.331 8.448 1.00 88.19 100 VAL A C 1
ATOM 784 O O . VAL A 1 100 ? -6.148 -6.163 8.726 1.00 88.19 100 VAL A O 1
ATOM 787 N N . ARG A 1 101 ? -4.134 -5.252 9.110 1.00 88.12 101 ARG A N 1
ATOM 788 C CA . ARG A 1 101 ? -3.793 -6.106 10.246 1.00 88.12 101 ARG A CA 1
ATOM 789 C C . ARG A 1 101 ? -3.297 -5.256 11.402 1.00 88.12 101 ARG A C 1
ATOM 791 O O . ARG A 1 101 ? -2.381 -4.455 11.230 1.00 88.12 101 ARG A O 1
ATOM 798 N N . ALA A 1 102 ? -3.823 -5.528 12.590 1.00 87.88 102 ALA A N 1
ATOM 799 C CA . ALA A 1 102 ? -3.284 -5.031 13.845 1.00 87.88 102 ALA A CA 1
ATOM 800 C C . ALA A 1 102 ? -3.181 -6.164 14.875 1.00 87.88 102 ALA A C 1
ATOM 802 O O . ALA A 1 102 ? -4.032 -7.048 14.922 1.00 87.88 102 ALA A O 1
ATOM 803 N N . GLY A 1 103 ? -2.118 -6.153 15.677 1.00 87.44 103 GLY A N 1
ATOM 804 C CA . GLY A 1 103 ? -1.964 -7.028 16.840 1.00 87.44 103 GLY A CA 1
ATOM 805 C C . GLY A 1 103 ? -2.097 -6.213 18.120 1.00 87.44 103 GLY A C 1
ATOM 806 O O . GLY A 1 103 ? -1.186 -5.441 18.428 1.00 87.44 103 GLY A O 1
ATOM 807 N N . VAL A 1 104 ? -3.209 -6.386 18.839 1.00 86.62 104 VAL A N 1
ATOM 808 C CA . VAL A 1 104 ? -3.575 -5.626 20.049 1.00 86.62 104 VAL A CA 1
ATOM 809 C C . VAL A 1 104 ? -3.899 -6.549 21.225 1.00 86.62 104 VAL A C 1
ATOM 811 O O . VAL A 1 104 ? -4.137 -7.741 21.042 1.00 86.62 104 VAL A O 1
ATOM 814 N N . ASN A 1 105 ? -3.904 -5.995 22.439 1.00 87.75 105 ASN A N 1
ATOM 815 C CA . ASN A 1 105 ? -4.471 -6.669 23.612 1.00 87.75 105 ASN A CA 1
ATOM 816 C C . ASN A 1 105 ? -5.999 -6.837 23.445 1.00 87.75 105 ASN A C 1
ATOM 818 O O . ASN A 1 105 ? -6.631 -5.972 22.839 1.00 87.75 105 ASN A O 1
ATOM 822 N N . ALA A 1 106 ? -6.575 -7.914 23.997 1.00 83.50 106 ALA A N 1
ATOM 823 C CA . ALA A 1 106 ? -8.012 -8.203 23.957 1.00 83.50 106 ALA A CA 1
ATOM 824 C C . ALA A 1 106 ? -8.879 -7.020 24.433 1.00 83.50 106 ALA A C 1
ATOM 826 O O . ALA A 1 106 ? -9.886 -6.713 23.802 1.00 83.50 106 ALA A O 1
ATOM 827 N N . ASP A 1 107 ? -8.427 -6.279 25.449 1.00 88.31 107 ASP A N 1
ATOM 828 C CA . ASP A 1 107 ? -9.143 -5.117 25.996 1.00 88.31 107 ASP A CA 1
ATOM 829 C C . ASP A 1 107 ? -9.197 -3.913 25.030 1.00 88.31 107 ASP A C 1
ATOM 831 O O . ASP A 1 107 ? -9.915 -2.943 25.268 1.00 88.31 107 ASP A O 1
ATOM 835 N N . ASN A 1 108 ? -8.417 -3.939 23.943 1.00 88.88 108 ASN A N 1
ATOM 836 C CA . ASN A 1 108 ? -8.299 -2.844 22.976 1.00 88.88 108 ASN A CA 1
ATOM 837 C C . ASN A 1 108 ? -8.855 -3.190 21.587 1.00 88.88 108 ASN A C 1
ATOM 839 O O . ASN A 1 108 ? -8.658 -2.399 20.664 1.00 88.88 108 ASN A O 1
ATOM 843 N N . VAL A 1 109 ? -9.511 -4.343 21.411 1.00 84.75 109 VAL A N 1
ATOM 844 C CA . VAL A 1 109 ? -9.999 -4.792 20.095 1.00 84.75 109 VAL A CA 1
ATOM 845 C C . VAL A 1 109 ? -10.947 -3.767 19.473 1.00 84.75 109 VAL A C 1
ATOM 847 O O . VAL A 1 109 ? -10.656 -3.279 18.384 1.00 84.75 109 VAL A O 1
ATOM 850 N N . ASP A 1 110 ? -12.003 -3.369 20.184 1.00 86.12 110 ASP A N 1
ATOM 851 C CA . ASP A 1 110 ? -13.004 -2.430 19.655 1.00 86.12 110 ASP A CA 1
ATOM 852 C C . ASP A 1 110 ? -12.375 -1.074 19.307 1.00 86.12 110 ASP A C 1
ATOM 854 O O . ASP A 1 110 ? -12.510 -0.575 18.194 1.00 86.12 110 ASP A O 1
ATOM 858 N N . ARG A 1 111 ? -11.545 -0.534 20.207 1.00 90.44 111 ARG A N 1
ATOM 859 C CA . ARG A 1 111 ? -10.826 0.733 19.980 1.00 90.44 111 ARG A CA 1
ATOM 860 C C . ARG A 1 111 ? -9.885 0.677 18.774 1.00 90.44 111 ARG A C 1
ATOM 862 O O . ARG A 1 111 ? -9.664 1.688 18.101 1.00 90.44 111 ARG A O 1
ATOM 869 N N . ALA A 1 112 ? -9.277 -0.481 18.523 1.00 87.31 112 ALA A N 1
ATOM 870 C CA . ALA A 1 112 ? -8.415 -0.683 17.369 1.00 87.31 112 ALA A CA 1
ATOM 871 C C . ALA A 1 112 ? -9.223 -0.752 16.070 1.00 87.31 112 ALA A C 1
ATOM 873 O O . ALA A 1 112 ? -8.784 -0.170 15.079 1.00 87.31 112 ALA A O 1
ATOM 874 N N . LEU A 1 113 ? -10.390 -1.402 16.082 1.00 87.62 113 LEU A N 1
ATOM 875 C CA . LEU A 1 113 ? -11.309 -1.426 14.941 1.00 87.62 113 LEU A CA 1
ATOM 876 C C . LEU A 1 113 ? -11.803 -0.017 14.603 1.00 87.62 113 LEU A C 1
ATOM 878 O O . LEU A 1 113 ? -11.645 0.398 13.457 1.00 87.62 113 LEU A O 1
ATOM 882 N N . ASP A 1 114 ? -12.249 0.751 15.600 1.00 90.06 114 ASP A N 1
ATOM 883 C CA . ASP A 1 114 ? -12.686 2.144 15.418 1.00 90.06 114 ASP A CA 1
ATOM 884 C C . ASP A 1 114 ? -11.574 3.011 14.809 1.00 90.06 114 ASP A C 1
ATOM 886 O O . ASP A 1 114 ? -11.801 3.834 13.918 1.00 90.06 114 ASP A O 1
ATOM 890 N N . SER A 1 115 ? -10.334 2.811 15.270 1.00 92.06 115 SER A N 1
ATOM 891 C CA . SER A 1 115 ? -9.173 3.527 14.738 1.00 92.06 115 SER A CA 1
ATOM 892 C C . SER A 1 115 ? -8.870 3.129 13.292 1.00 92.06 115 SER A C 1
ATOM 894 O O . SER A 1 115 ? -8.551 3.993 12.483 1.00 92.06 115 SER A O 1
ATOM 896 N N . ILE A 1 116 ? -8.964 1.840 12.947 1.00 90.69 116 ILE A N 1
ATOM 897 C CA . ILE A 1 116 ? -8.774 1.369 11.567 1.00 90.69 116 ILE A CA 1
ATOM 898 C C . ILE A 1 116 ? -9.847 1.968 10.658 1.00 90.69 116 ILE A C 1
ATOM 900 O O . ILE A 1 116 ? -9.511 2.512 9.607 1.00 90.69 116 ILE A O 1
ATOM 904 N N . GLU A 1 117 ? -11.114 1.887 11.063 1.00 90.06 117 GLU A N 1
ATOM 905 C CA . GLU A 1 117 ? -12.239 2.403 10.287 1.00 90.06 117 GLU A CA 1
ATOM 906 C C . GLU A 1 117 ? -12.109 3.910 10.061 1.00 90.06 117 GLU A C 1
ATOM 908 O O . GLU A 1 117 ? -12.252 4.366 8.928 1.00 90.06 117 GLU A O 1
ATOM 913 N N . THR A 1 118 ? -11.733 4.663 11.099 1.00 92.81 118 THR A N 1
ATOM 914 C CA . THR A 1 118 ? -11.493 6.110 11.006 1.00 92.81 118 THR A CA 1
ATOM 915 C C . THR A 1 118 ? -10.407 6.434 9.980 1.00 92.81 118 THR A C 1
ATOM 917 O O . THR A 1 118 ? -10.652 7.210 9.061 1.00 92.81 118 THR A O 1
ATOM 920 N N . GLU A 1 119 ? -9.224 5.814 10.068 1.00 93.12 119 GLU A N 1
ATOM 921 C CA . GLU A 1 119 ? -8.113 6.121 9.149 1.00 93.12 119 GLU A CA 1
ATOM 922 C C . GLU A 1 119 ? -8.428 5.717 7.697 1.00 93.12 119 GLU A C 1
ATOM 924 O O . GLU A 1 119 ? -8.044 6.416 6.753 1.00 93.12 119 GLU A O 1
ATOM 929 N N . VAL A 1 120 ? -9.143 4.602 7.504 1.00 90.81 120 VAL A N 1
ATOM 930 C CA . VAL A 1 120 ? -9.596 4.153 6.178 1.00 90.81 120 VAL A CA 1
ATOM 931 C C . VAL A 1 120 ? -10.652 5.107 5.617 1.00 90.81 120 VAL A C 1
ATOM 933 O O . VAL A 1 120 ? -10.551 5.502 4.454 1.00 90.81 120 VAL A O 1
ATOM 936 N N . ALA A 1 121 ? -11.636 5.510 6.423 1.00 91.12 121 ALA A N 1
ATOM 937 C CA . ALA A 1 121 ? -12.695 6.427 6.013 1.00 91.12 121 ALA A CA 1
ATOM 938 C C . ALA A 1 121 ? -12.153 7.831 5.707 1.00 91.12 121 ALA A C 1
ATOM 940 O O . ALA A 1 121 ? -12.526 8.420 4.693 1.00 91.12 121 ALA A O 1
ATOM 941 N N . ASP A 1 122 ? -11.245 8.350 6.535 1.00 94.62 122 ASP A N 1
ATOM 942 C CA . ASP A 1 122 ? -10.586 9.638 6.312 1.00 94.62 122 ASP A CA 1
ATOM 943 C C . ASP A 1 122 ? -9.752 9.613 5.027 1.00 94.62 122 ASP A C 1
ATOM 945 O O . ASP A 1 122 ? -9.828 10.539 4.223 1.00 94.62 122 ASP A O 1
ATOM 949 N N . MET A 1 123 ? -9.002 8.535 4.763 1.00 93.62 123 MET A N 1
ATOM 950 C CA . MET A 1 123 ? -8.268 8.412 3.499 1.00 93.62 123 MET A CA 1
ATOM 951 C C . MET A 1 123 ? -9.203 8.298 2.287 1.00 93.62 123 MET A C 1
ATOM 953 O O . MET A 1 123 ? -8.915 8.881 1.243 1.00 93.62 123 MET A O 1
ATOM 957 N N . ALA A 1 124 ? -10.319 7.576 2.406 1.00 88.81 124 ALA A N 1
ATOM 958 C CA . ALA A 1 124 ? -11.305 7.458 1.333 1.00 88.81 124 ALA A CA 1
ATOM 959 C C . ALA A 1 124 ? -11.976 8.804 1.010 1.00 88.81 124 ALA A C 1
ATOM 961 O O . ALA A 1 124 ? -12.231 9.105 -0.158 1.00 88.81 124 ALA A O 1
ATOM 962 N N . ARG A 1 125 ? -12.268 9.601 2.045 1.00 93.19 125 ARG A N 1
ATOM 963 C CA . ARG A 1 125 ? -12.961 10.891 1.943 1.00 93.19 125 ARG A CA 1
ATOM 964 C C . ARG A 1 125 ? -12.032 12.008 1.479 1.00 93.19 125 ARG A C 1
ATOM 966 O O . ARG A 1 125 ? -12.333 12.684 0.498 1.00 93.19 125 ARG A O 1
ATOM 973 N N . ASP A 1 126 ? -10.912 12.170 2.176 1.00 95.25 126 ASP A N 1
ATOM 974 C CA . ASP A 1 126 ? -10.056 13.355 2.088 1.00 95.25 126 ASP A CA 1
ATOM 975 C C . ASP A 1 126 ? -8.774 13.095 1.281 1.00 95.25 126 ASP A C 1
ATOM 977 O O . ASP A 1 126 ? -8.087 14.033 0.880 1.00 95.25 126 ASP A O 1
ATOM 981 N N . GLY A 1 127 ? -8.461 11.829 0.989 1.00 93.81 127 GLY A N 1
ATOM 982 C CA . GLY A 1 127 ? -7.237 11.441 0.294 1.00 93.81 127 GLY A CA 1
ATOM 983 C C . GLY A 1 127 ? -5.986 11.527 1.175 1.00 93.81 127 GLY A C 1
ATOM 984 O O . GLY A 1 127 ? -6.052 11.614 2.405 1.00 93.81 127 GLY A O 1
ATOM 985 N N . ALA A 1 128 ? -4.822 11.455 0.527 1.00 95.44 128 ALA A N 1
ATOM 986 C CA . ALA A 1 128 ? -3.509 11.643 1.142 1.00 95.44 128 ALA A CA 1
ATOM 987 C C . ALA A 1 128 ? -3.025 13.088 0.961 1.00 95.44 128 ALA A C 1
ATOM 989 O O . ALA A 1 128 ? -3.356 13.724 -0.038 1.00 95.44 128 ALA A O 1
ATOM 990 N N . THR A 1 129 ? -2.218 13.596 1.893 1.00 96.69 129 THR A N 1
ATOM 991 C CA . THR A 1 129 ? -1.573 14.909 1.721 1.00 96.69 129 THR A CA 1
ATOM 992 C C . THR A 1 129 ? -0.376 14.825 0.770 1.00 96.69 129 THR A C 1
ATOM 994 O O . THR A 1 129 ? 0.215 13.757 0.586 1.00 96.69 129 THR A O 1
ATOM 997 N N . ASP A 1 130 ? 0.046 15.966 0.216 1.00 96.88 130 ASP A N 1
ATOM 998 C CA . ASP A 1 130 ? 1.253 16.057 -0.621 1.00 96.88 130 ASP A CA 1
ATOM 999 C C . ASP A 1 130 ? 2.503 15.520 0.085 1.00 96.88 130 ASP A C 1
ATOM 1001 O O . ASP A 1 130 ? 3.312 14.805 -0.517 1.00 96.88 130 ASP A O 1
ATOM 1005 N N . ASP A 1 131 ? 2.641 15.812 1.379 1.00 96.00 131 ASP A N 1
ATOM 1006 C CA . ASP A 1 131 ? 3.755 15.337 2.197 1.00 96.00 131 ASP A CA 1
ATOM 1007 C C . ASP A 1 131 ? 3.712 13.821 2.386 1.00 96.00 131 ASP A C 1
ATOM 1009 O O . ASP A 1 131 ? 4.741 13.150 2.288 1.00 96.00 131 ASP A O 1
ATOM 1013 N N . GLU A 1 132 ? 2.531 13.252 2.635 1.00 96.00 132 GLU A N 1
ATOM 1014 C CA . GLU A 1 132 ? 2.359 11.806 2.758 1.00 96.00 132 GLU A CA 1
ATOM 1015 C C . GLU A 1 132 ? 2.722 11.085 1.460 1.00 96.00 132 GLU A C 1
ATOM 1017 O O . GLU A 1 132 ? 3.498 10.126 1.492 1.00 96.00 132 GLU A O 1
ATOM 1022 N N . VAL A 1 133 ? 2.230 11.578 0.321 1.00 96.12 133 VAL A N 1
ATOM 1023 C CA . VAL A 1 133 ? 2.538 11.010 -0.998 1.00 96.12 133 VAL A CA 1
ATOM 1024 C C . VAL A 1 133 ? 4.028 11.144 -1.307 1.00 96.12 133 VAL A C 1
ATOM 1026 O O . VAL A 1 133 ? 4.666 10.175 -1.723 1.00 96.12 133 VAL A O 1
ATOM 1029 N N . SER A 1 134 ? 4.619 12.311 -1.050 1.00 95.69 134 SER A N 1
ATOM 1030 C CA . SER A 1 134 ? 6.050 12.551 -1.270 1.00 95.69 134 SER A CA 1
ATOM 1031 C C . SER A 1 134 ? 6.929 11.658 -0.390 1.00 95.69 134 SER A C 1
ATOM 1033 O O . SER A 1 134 ? 7.952 11.138 -0.843 1.00 95.69 134 SER A O 1
ATOM 1035 N N . ASN A 1 135 ? 6.537 11.436 0.865 1.00 94.31 135 ASN A N 1
ATOM 1036 C CA . ASN A 1 135 ? 7.227 10.521 1.774 1.00 94.31 135 ASN A CA 1
ATOM 1037 C C . ASN A 1 135 ? 7.122 9.068 1.304 1.00 94.31 135 ASN A C 1
ATOM 1039 O O . ASN A 1 135 ? 8.138 8.368 1.269 1.00 94.31 135 ASN A O 1
ATOM 1043 N N . ALA A 1 136 ? 5.927 8.638 0.896 1.00 94.31 136 ALA A N 1
ATOM 1044 C CA . ALA A 1 136 ? 5.692 7.298 0.377 1.00 94.31 136 ALA A CA 1
ATOM 1045 C C . ALA A 1 136 ? 6.528 7.022 -0.880 1.00 94.31 136 ALA A C 1
ATOM 1047 O O . ALA A 1 136 ? 7.227 6.012 -0.941 1.00 94.31 136 ALA A O 1
ATOM 1048 N N . LYS A 1 137 ? 6.552 7.947 -1.849 1.00 94.19 137 LYS A N 1
ATOM 1049 C CA . LYS A 1 137 ? 7.387 7.823 -3.055 1.00 94.19 137 LYS A CA 1
ATOM 1050 C C . LYS A 1 137 ? 8.866 7.671 -2.720 1.00 94.19 137 LYS A C 1
ATOM 1052 O O . LYS A 1 137 ? 9.492 6.705 -3.152 1.00 94.19 137 LYS A O 1
ATOM 1057 N N . ARG A 1 138 ? 9.417 8.568 -1.891 1.00 93.25 138 ARG A N 1
ATOM 1058 C CA . ARG A 1 138 ? 10.828 8.502 -1.467 1.00 93.25 138 ARG A CA 1
ATOM 1059 C C . ARG A 1 138 ? 11.157 7.176 -0.792 1.00 93.25 138 ARG A C 1
ATOM 1061 O O . ARG A 1 138 ? 12.202 6.590 -1.070 1.00 93.25 138 ARG A O 1
ATOM 1068 N N . TYR A 1 139 ? 10.264 6.698 0.072 1.00 92.06 139 TYR A N 1
ATOM 1069 C CA . TYR A 1 139 ? 10.419 5.408 0.728 1.00 92.06 139 TYR A CA 1
ATOM 1070 C C . TYR A 1 139 ? 10.429 4.256 -0.287 1.00 92.06 139 TYR A C 1
ATOM 1072 O O . TYR A 1 139 ? 11.337 3.422 -0.262 1.00 92.06 139 TYR A O 1
ATOM 1080 N N . LEU A 1 140 ? 9.439 4.214 -1.184 1.00 90.38 140 LEU A N 1
ATOM 1081 C CA . LEU A 1 140 ? 9.285 3.152 -2.175 1.00 90.38 140 LEU A CA 1
ATOM 1082 C C . LEU A 1 140 ? 10.489 3.100 -3.115 1.00 90.38 140 LEU A C 1
ATOM 1084 O O . LEU A 1 140 ? 11.112 2.045 -3.230 1.00 90.38 140 LEU A O 1
ATOM 1088 N N . VAL A 1 141 ? 10.887 4.239 -3.686 1.00 91.50 141 VAL A N 1
ATOM 1089 C CA . VAL A 1 141 ? 12.072 4.343 -4.551 1.00 91.50 141 VAL A CA 1
ATOM 1090 C C . VAL A 1 141 ? 13.342 3.938 -3.796 1.00 91.50 141 VAL A C 1
ATOM 1092 O O . VAL A 1 141 ? 14.111 3.107 -4.277 1.00 91.50 141 VAL A O 1
ATOM 1095 N N . GLY A 1 142 ? 13.528 4.428 -2.567 1.00 89.75 142 GLY A N 1
ATOM 1096 C CA . GLY A 1 142 ? 14.673 4.074 -1.720 1.00 89.75 142 GLY A CA 1
ATOM 1097 C C . GLY A 1 142 ? 14.692 2.613 -1.245 1.00 89.75 142 GLY A C 1
ATOM 1098 O O . GLY A 1 142 ? 15.715 2.130 -0.757 1.00 89.75 142 GLY A O 1
ATOM 1099 N N . SER A 1 143 ? 13.579 1.885 -1.367 1.00 86.88 143 SER A N 1
ATOM 1100 C CA . SER A 1 143 ? 13.494 0.463 -1.016 1.00 86.88 143 SER A CA 1
ATOM 1101 C C . SER A 1 143 ? 13.931 -0.475 -2.143 1.00 86.88 143 SER A C 1
ATOM 1103 O O . SER A 1 143 ? 14.294 -1.615 -1.854 1.00 86.88 143 SER A O 1
ATOM 1105 N N . ILE A 1 144 ? 13.951 0.000 -3.395 1.00 85.62 144 ILE A N 1
ATOM 1106 C CA . ILE A 1 144 ? 14.262 -0.820 -4.575 1.00 85.62 144 ILE A CA 1
ATOM 1107 C C . ILE A 1 144 ? 15.693 -1.374 -4.525 1.00 85.62 144 ILE A C 1
ATOM 1109 O O . ILE A 1 144 ? 15.839 -2.584 -4.662 1.00 85.62 144 ILE A O 1
ATOM 1113 N N . PRO A 1 145 ? 16.755 -0.582 -4.265 1.00 86.56 145 PRO A N 1
ATOM 1114 C CA . PRO A 1 145 ? 18.103 -1.148 -4.201 1.00 86.56 145 PRO A CA 1
ATOM 1115 C C . PRO A 1 145 ? 18.206 -2.247 -3.140 1.00 86.56 145 PRO A C 1
ATOM 1117 O O . PRO A 1 145 ? 18.702 -3.331 -3.424 1.00 86.56 145 PRO A O 1
ATOM 1120 N N . ARG A 1 146 ? 17.613 -2.012 -1.960 1.00 85.00 146 ARG A N 1
ATOM 1121 C CA . ARG A 1 146 ? 17.585 -2.980 -0.853 1.00 85.00 146 ARG A CA 1
ATOM 1122 C C . ARG A 1 146 ? 16.855 -4.269 -1.213 1.00 85.00 146 ARG A C 1
ATOM 1124 O O . ARG A 1 146 ? 17.263 -5.346 -0.786 1.00 85.00 146 ARG A O 1
ATOM 1131 N N . SER A 1 147 ? 15.775 -4.190 -1.991 1.00 81.50 147 SER A N 1
ATOM 1132 C CA . SER A 1 147 ? 15.054 -5.389 -2.432 1.00 81.50 147 SER A CA 1
ATOM 1133 C C . SER A 1 147 ? 15.856 -6.217 -3.443 1.00 81.50 147 SER A C 1
ATOM 1135 O O . SER A 1 147 ? 15.586 -7.408 -3.584 1.00 81.50 147 SER A O 1
ATOM 1137 N N . LEU A 1 148 ? 16.877 -5.627 -4.073 1.00 86.81 148 LEU A N 1
ATOM 1138 C CA . LEU A 1 148 ? 17.753 -6.250 -5.066 1.00 86.81 148 LEU A CA 1
ATOM 1139 C C . LEU A 1 148 ? 19.157 -6.597 -4.526 1.00 86.81 148 LEU A C 1
ATOM 1141 O O . LEU A 1 148 ? 19.999 -7.068 -5.282 1.00 86.81 148 LEU A O 1
ATOM 1145 N N . GLU A 1 149 ? 19.422 -6.424 -3.227 1.00 87.88 149 GLU A N 1
ATOM 1146 C CA . GLU A 1 149 ? 20.730 -6.731 -2.610 1.00 87.88 149 GLU A CA 1
ATOM 1147 C C . GLU A 1 149 ? 21.002 -8.235 -2.447 1.00 87.88 149 GLU A C 1
ATOM 1149 O O . GLU A 1 149 ? 22.143 -8.652 -2.251 1.00 87.88 149 GLU A O 1
ATOM 1154 N N . THR A 1 150 ? 19.962 -9.070 -2.508 1.00 88.62 150 THR A N 1
ATOM 1155 C CA . THR A 1 150 ? 20.084 -10.524 -2.345 1.00 88.62 150 THR A CA 1
ATOM 1156 C C . THR A 1 150 ? 19.654 -11.243 -3.610 1.00 88.62 150 THR A C 1
ATOM 1158 O O . THR A 1 150 ? 18.711 -10.825 -4.281 1.00 88.62 150 THR A O 1
ATOM 1161 N N . ASN A 1 151 ? 20.257 -12.399 -3.892 1.00 85.56 151 ASN A N 1
ATOM 1162 C CA . ASN A 1 151 ? 19.859 -13.194 -5.053 1.00 85.56 151 ASN A CA 1
ATOM 1163 C C . ASN A 1 151 ? 18.388 -13.632 -5.005 1.00 85.56 151 ASN A C 1
ATOM 1165 O O . ASN A 1 151 ? 17.740 -13.725 -6.041 1.00 85.56 151 ASN A O 1
ATOM 1169 N N . ALA A 1 152 ? 17.849 -13.884 -3.807 1.00 85.56 152 ALA A N 1
ATOM 1170 C CA . ALA A 1 152 ? 16.430 -14.183 -3.633 1.00 85.56 152 ALA A CA 1
ATOM 1171 C C . ALA A 1 152 ? 15.547 -12.970 -3.974 1.00 85.56 152 ALA A C 1
ATOM 1173 O O . ALA A 1 152 ? 14.492 -13.129 -4.584 1.00 85.56 152 ALA A O 1
ATOM 1174 N N . GLY A 1 153 ? 15.982 -11.764 -3.601 1.00 84.00 153 GLY A N 1
ATOM 1175 C CA . GLY A 1 153 ? 15.313 -10.513 -3.943 1.00 84.00 153 GLY A CA 1
ATOM 1176 C C . GLY A 1 153 ? 15.315 -10.232 -5.445 1.00 84.00 153 GLY A C 1
ATOM 1177 O O . GLY A 1 153 ? 14.254 -10.011 -6.026 1.00 84.00 153 GLY A O 1
ATOM 1178 N N . ILE A 1 154 ? 16.478 -10.370 -6.088 1.00 86.62 154 ILE A N 1
ATOM 1179 C CA . ILE A 1 154 ? 16.638 -10.271 -7.547 1.00 86.62 154 ILE A CA 1
ATOM 1180 C C . ILE A 1 154 ? 15.732 -11.274 -8.260 1.00 86.62 154 ILE A C 1
ATOM 1182 O O . ILE A 1 154 ? 14.986 -10.911 -9.166 1.00 86.62 154 ILE A O 1
ATOM 1186 N N . ALA A 1 155 ? 15.764 -12.541 -7.850 1.00 85.88 155 ALA A N 1
ATOM 1187 C CA . ALA A 1 155 ? 14.965 -13.564 -8.504 1.00 85.88 155 ALA A CA 1
ATOM 1188 C C . ALA A 1 155 ? 13.459 -13.330 -8.336 1.00 85.88 155 ALA A C 1
ATOM 1190 O O . ALA A 1 155 ? 12.715 -13.487 -9.302 1.00 85.88 155 ALA A O 1
ATOM 1191 N N . ARG A 1 156 ? 13.011 -12.888 -7.151 1.00 84.81 156 ARG A N 1
ATOM 1192 C CA . ARG A 1 156 ? 11.615 -12.482 -6.929 1.00 84.81 156 ARG A CA 1
ATOM 1193 C C . ARG A 1 156 ? 11.229 -11.315 -7.833 1.00 84.81 156 ARG A C 1
ATOM 1195 O O . ARG A 1 156 ? 10.148 -11.333 -8.407 1.00 84.81 156 ARG A O 1
ATOM 1202 N N . PHE A 1 157 ? 12.105 -10.323 -7.980 1.00 84.00 157 PHE A N 1
ATOM 1203 C CA . PHE A 1 157 ? 11.860 -9.191 -8.867 1.00 84.00 157 PHE A CA 1
ATOM 1204 C C . PHE A 1 157 ? 11.690 -9.643 -10.322 1.00 84.00 157 PHE A C 1
ATOM 1206 O O . PHE A 1 157 ? 10.663 -9.355 -10.931 1.00 84.00 157 PHE A O 1
ATOM 1213 N N . LEU A 1 158 ? 12.647 -10.413 -10.850 1.00 83.94 158 LEU A N 1
ATOM 1214 C CA . LEU A 1 158 ? 12.605 -10.936 -12.222 1.00 83.94 158 LEU A CA 1
ATOM 1215 C C . LEU A 1 158 ? 11.392 -11.838 -12.474 1.00 83.94 158 LEU A C 1
ATOM 1217 O O . LEU A 1 158 ? 10.825 -11.859 -13.564 1.00 83.94 158 LEU A O 1
ATOM 1221 N N . GLN A 1 159 ? 10.977 -12.587 -11.460 1.00 82.38 159 GLN A N 1
ATOM 1222 C CA . GLN A 1 159 ? 9.769 -13.390 -11.531 1.00 82.38 159 GLN A CA 1
ATOM 1223 C C . GLN A 1 159 ? 8.519 -12.511 -11.645 1.00 82.38 159 GLN A C 1
ATOM 1225 O O . GLN A 1 159 ? 7.688 -12.768 -12.513 1.00 82.38 159 GLN A O 1
ATOM 1230 N N . THR A 1 160 ? 8.383 -11.475 -10.811 1.00 79.38 160 THR A N 1
ATOM 1231 C CA . THR A 1 160 ? 7.261 -10.529 -10.896 1.00 79.38 160 THR A CA 1
ATOM 1232 C C . THR A 1 160 ? 7.231 -9.847 -12.262 1.00 79.38 160 THR A C 1
ATOM 1234 O O . THR A 1 160 ? 6.170 -9.751 -12.881 1.00 79.38 160 THR A O 1
ATOM 1237 N N . THR A 1 161 ? 8.382 -9.409 -12.777 1.00 80.62 161 THR A N 1
ATOM 1238 C CA . THR A 1 161 ? 8.428 -8.742 -14.082 1.00 80.62 161 THR A CA 1
ATOM 1239 C C . THR A 1 161 ? 8.041 -9.671 -15.228 1.00 80.62 161 THR A C 1
ATOM 1241 O O . THR A 1 161 ? 7.295 -9.246 -16.107 1.00 80.62 161 THR A O 1
ATOM 1244 N N . GLU A 1 162 ? 8.456 -10.938 -15.214 1.00 79.50 162 GLU A N 1
ATOM 1245 C CA . GLU A 1 162 ? 8.026 -11.925 -16.215 1.00 79.50 162 GLU A CA 1
ATOM 1246 C C . GLU A 1 162 ? 6.536 -12.277 -16.063 1.00 79.50 162 GLU A C 1
ATOM 1248 O O . GLU A 1 162 ? 5.809 -12.343 -17.058 1.00 79.50 162 GLU A O 1
ATOM 1253 N N . GLN A 1 163 ? 6.056 -12.464 -14.828 1.00 75.50 163 GLN A N 1
ATOM 1254 C CA . GLN A 1 163 ? 4.661 -12.809 -14.539 1.00 75.50 163 GLN A CA 1
ATOM 1255 C C . GLN A 1 163 ? 3.691 -11.755 -15.090 1.00 75.50 163 GLN A C 1
ATOM 1257 O O . GLN A 1 163 ? 2.698 -12.106 -15.733 1.00 75.50 163 GLN A O 1
ATOM 1262 N N . PHE A 1 164 ? 4.003 -10.476 -14.878 1.00 75.44 164 PHE A N 1
ATOM 1263 C CA . PHE A 1 164 ? 3.170 -9.349 -15.303 1.00 75.44 164 PHE A CA 1
ATOM 1264 C C . PHE A 1 164 ? 3.608 -8.722 -16.639 1.00 75.44 164 PHE A C 1
ATOM 1266 O O . PHE A 1 164 ? 2.996 -7.756 -17.087 1.00 75.44 164 PHE A O 1
ATOM 1273 N N . GLY A 1 165 ? 4.637 -9.266 -17.301 1.00 81.38 165 GLY A N 1
ATOM 1274 C CA . GLY A 1 165 ? 5.124 -8.769 -18.593 1.00 81.38 165 GLY A CA 1
ATOM 1275 C C . GLY A 1 165 ? 5.692 -7.344 -18.546 1.00 81.38 165 GLY A C 1
ATOM 1276 O O . GLY A 1 165 ? 5.516 -6.588 -19.497 1.00 81.38 165 GLY A O 1
ATOM 1277 N N . LEU A 1 166 ? 6.350 -6.969 -17.445 1.00 79.56 166 LEU A N 1
ATOM 1278 C CA . LEU A 1 166 ? 6.819 -5.603 -17.161 1.00 79.56 166 LEU A CA 1
ATOM 1279 C C . LEU A 1 166 ? 8.168 -5.248 -17.808 1.00 79.56 166 LEU A C 1
ATOM 1281 O O . LEU A 1 166 ? 8.564 -4.085 -17.778 1.00 79.56 166 LEU A O 1
ATOM 1285 N N . GLY A 1 167 ? 8.864 -6.238 -18.375 1.00 77.88 167 GLY A N 1
ATOM 1286 C CA . GLY A 1 167 ? 10.207 -6.085 -18.942 1.00 77.88 167 GLY A CA 1
ATOM 1287 C C . GLY A 1 167 ? 11.326 -6.370 -17.934 1.00 77.88 167 GLY A C 1
ATOM 1288 O O . GLY A 1 167 ? 11.161 -6.232 -16.725 1.00 77.88 167 GLY A O 1
ATOM 1289 N N . LEU A 1 168 ? 12.485 -6.813 -18.431 1.00 78.56 168 LEU A N 1
ATOM 1290 C CA . LEU A 1 168 ? 13.645 -7.150 -17.587 1.00 78.56 168 LEU A CA 1
ATOM 1291 C C . LEU A 1 168 ? 14.402 -5.914 -17.080 1.00 78.56 168 LEU A C 1
ATOM 1293 O O . LEU A 1 168 ? 15.195 -6.035 -16.157 1.00 78.56 168 LEU A O 1
ATOM 1297 N N . ASP A 1 169 ? 14.152 -4.752 -17.675 1.00 80.69 169 ASP A N 1
ATOM 1298 C CA . ASP A 1 169 ? 14.680 -3.434 -17.310 1.00 80.69 169 ASP A CA 1
ATOM 1299 C C . ASP A 1 169 ? 13.728 -2.645 -16.395 1.00 80.69 169 ASP A C 1
ATOM 1301 O O . ASP A 1 169 ? 13.918 -1.447 -16.160 1.00 80.69 169 ASP A O 1
ATOM 1305 N N . HIS A 1 170 ? 12.689 -3.306 -15.873 1.00 83.44 170 HIS A N 1
ATOM 1306 C CA . HIS A 1 170 ? 11.676 -2.666 -15.046 1.00 83.44 170 HIS A CA 1
ATOM 1307 C C . HIS A 1 170 ? 12.258 -2.004 -13.793 1.00 83.44 170 HIS A C 1
ATOM 1309 O O . HIS A 1 170 ? 11.724 -1.003 -13.332 1.00 83.44 170 HIS A O 1
ATOM 1315 N N . ASP A 1 171 ? 13.369 -2.514 -13.259 1.00 83.44 171 ASP A N 1
ATOM 1316 C CA . ASP A 1 171 ? 14.074 -1.948 -12.104 1.00 83.44 171 ASP A CA 1
ATOM 1317 C C . ASP A 1 171 ? 14.526 -0.507 -12.370 1.00 83.44 171 ASP A C 1
ATOM 1319 O O . ASP A 1 171 ? 14.478 0.336 -11.474 1.00 83.44 171 ASP A O 1
ATOM 1323 N N . ARG A 1 172 ? 14.895 -0.206 -13.620 1.00 85.75 172 ARG A N 1
ATOM 1324 C CA . ARG A 1 172 ? 15.324 1.128 -14.061 1.00 85.75 172 ARG A CA 1
ATOM 1325 C C . ARG A 1 172 ? 14.148 2.062 -14.316 1.00 85.75 172 ARG A C 1
ATOM 1327 O O . ARG A 1 172 ? 14.266 3.262 -14.086 1.00 85.75 172 ARG A O 1
ATOM 1334 N N . ALA A 1 173 ? 13.025 1.526 -14.793 1.00 85.75 173 ALA A N 1
ATOM 1335 C CA . ALA A 1 173 ? 11.814 2.300 -15.064 1.00 85.75 173 ALA A CA 1
ATOM 1336 C C . ALA A 1 173 ? 11.007 2.602 -13.789 1.00 85.75 173 ALA A C 1
ATOM 1338 O O . ALA A 1 173 ? 10.358 3.646 -13.698 1.00 85.75 173 ALA A O 1
ATOM 1339 N N . LEU A 1 174 ? 11.055 1.703 -12.801 1.00 84.88 174 LEU A N 1
ATOM 1340 C CA . LEU A 1 174 ? 10.225 1.734 -11.598 1.00 84.88 174 LEU A CA 1
ATOM 1341 C C . LEU A 1 174 ? 10.305 3.055 -10.810 1.00 84.88 174 LEU A C 1
ATOM 1343 O O . LEU A 1 174 ? 9.240 3.554 -10.443 1.00 84.88 174 LEU A O 1
ATOM 1347 N N . PRO A 1 175 ? 11.483 3.681 -10.595 1.00 89.75 175 PRO A N 1
ATOM 1348 C CA . PRO A 1 175 ? 11.551 4.989 -9.947 1.00 89.75 175 PRO A CA 1
ATOM 1349 C C . PRO A 1 175 ? 10.726 6.062 -10.663 1.00 89.75 175 PRO A C 1
ATOM 1351 O O . PRO A 1 175 ? 9.914 6.730 -10.031 1.00 89.75 175 PRO A O 1
ATOM 1354 N N . GLY A 1 176 ? 10.853 6.165 -11.991 1.00 88.25 176 GLY A N 1
ATOM 1355 C CA . GLY A 1 176 ? 10.095 7.136 -12.784 1.00 88.25 176 GLY A CA 1
ATOM 1356 C C . GLY A 1 176 ? 8.589 6.865 -12.778 1.00 88.25 176 GLY A C 1
ATOM 1357 O O . GLY A 1 176 ? 7.795 7.803 -12.746 1.00 88.25 176 GLY A O 1
ATOM 1358 N N . LEU A 1 177 ? 8.186 5.590 -12.752 1.00 89.31 177 LEU A N 1
ATOM 1359 C CA . LEU A 1 177 ? 6.777 5.192 -12.665 1.00 89.31 177 LEU A CA 1
ATOM 1360 C C . LEU A 1 177 ? 6.152 5.563 -11.313 1.00 89.31 177 LEU A C 1
ATOM 1362 O O . LEU A 1 177 ? 5.011 6.016 -11.279 1.00 89.31 177 LEU A O 1
ATOM 1366 N N . VAL A 1 178 ? 6.895 5.405 -10.212 1.00 90.94 178 VAL A N 1
ATOM 1367 C CA . VAL A 1 178 ? 6.455 5.814 -8.867 1.00 90.94 178 VAL A CA 1
ATOM 1368 C C . VAL A 1 178 ? 6.436 7.340 -8.735 1.00 90.94 178 VAL A C 1
ATOM 1370 O O . VAL A 1 178 ? 5.474 7.901 -8.207 1.00 90.94 178 VAL A O 1
ATOM 1373 N N . ASP A 1 179 ? 7.454 8.029 -9.253 1.00 91.06 179 ASP A N 1
ATOM 1374 C CA . ASP A 1 179 ? 7.539 9.491 -9.191 1.00 91.06 179 ASP A CA 1
ATOM 1375 C C . ASP A 1 179 ? 6.425 10.180 -9.988 1.00 91.06 179 ASP A C 1
ATOM 1377 O O . ASP A 1 179 ? 5.920 11.219 -9.553 1.00 91.06 179 ASP A O 1
ATOM 1381 N N . ALA A 1 180 ? 5.974 9.576 -11.091 1.00 91.62 180 ALA A N 1
ATOM 1382 C CA . ALA A 1 180 ? 4.888 10.091 -11.925 1.00 91.62 180 ALA A CA 1
ATOM 1383 C C . ALA A 1 180 ? 3.492 10.040 -11.267 1.00 91.62 180 ALA A C 1
ATOM 1385 O O . ALA A 1 180 ? 2.562 10.668 -11.770 1.00 91.62 180 ALA A O 1
ATOM 1386 N N . VAL A 1 181 ? 3.316 9.314 -10.156 1.00 91.81 181 VAL A N 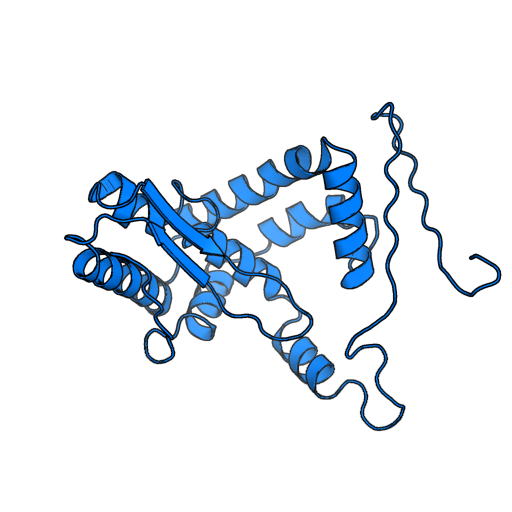1
ATOM 1387 C CA . VAL A 1 181 ? 2.013 9.181 -9.478 1.00 91.81 181 VAL A CA 1
ATOM 1388 C C . VAL A 1 181 ? 1.585 10.517 -8.863 1.00 91.81 181 VAL A C 1
ATOM 1390 O O . VAL A 1 181 ? 2.249 11.011 -7.960 1.00 91.81 181 VAL A O 1
ATOM 1393 N N . SER A 1 182 ? 0.475 11.117 -9.284 1.00 92.81 182 SER A N 1
ATOM 1394 C CA . SER A 1 182 ? -0.004 12.364 -8.666 1.00 92.81 182 SER A CA 1
ATOM 1395 C C . SER A 1 182 ? -0.768 12.114 -7.357 1.00 92.81 182 SER A C 1
ATOM 1397 O O . SER A 1 182 ? -1.196 10.990 -7.078 1.00 92.81 182 SER A O 1
ATOM 1399 N N . VAL A 1 183 ? -0.955 13.156 -6.542 1.00 95.38 183 VAL A N 1
ATOM 1400 C CA . VAL A 1 183 ? -1.761 13.065 -5.310 1.00 95.38 183 VAL A CA 1
ATOM 1401 C C . VAL A 1 183 ? -3.223 12.777 -5.634 1.00 95.38 183 VAL A C 1
ATOM 1403 O O . VAL A 1 183 ? -3.863 11.974 -4.959 1.00 95.38 183 VAL A O 1
ATOM 1406 N N . GLU A 1 184 ? -3.729 13.342 -6.726 1.00 91.88 184 GLU A N 1
ATOM 1407 C CA . GLU A 1 184 ? -5.072 13.075 -7.235 1.00 91.88 184 GLU A CA 1
ATOM 1408 C C . GLU A 1 184 ? -5.235 11.602 -7.609 1.00 91.88 184 GLU A C 1
ATOM 1410 O O . GLU A 1 184 ? -6.237 10.999 -7.236 1.00 91.88 184 GLU A O 1
ATOM 1415 N N . ALA A 1 185 ? -4.231 10.991 -8.251 1.00 89.19 185 ALA A N 1
ATOM 1416 C CA . ALA A 1 185 ? -4.261 9.567 -8.582 1.00 89.19 185 ALA A CA 1
ATOM 1417 C C . ALA A 1 185 ? -4.310 8.683 -7.323 1.00 89.19 185 ALA A C 1
ATOM 1419 O O . ALA A 1 185 ? -5.018 7.675 -7.297 1.00 89.19 185 ALA A O 1
ATOM 1420 N N . VAL A 1 186 ? -3.595 9.066 -6.258 1.00 92.06 186 VAL A N 1
ATOM 1421 C CA . VAL A 1 186 ? -3.660 8.388 -4.950 1.00 92.06 186 VAL A CA 1
ATOM 1422 C C . VAL A 1 186 ? -5.041 8.558 -4.313 1.00 92.06 186 VAL A C 1
ATOM 1424 O O . VAL A 1 186 ? -5.596 7.596 -3.783 1.00 92.06 186 VAL A O 1
ATOM 1427 N N . ALA A 1 187 ? -5.621 9.757 -4.387 1.00 89.75 187 ALA A N 1
ATOM 1428 C CA . ALA A 1 187 ? -6.957 10.030 -3.869 1.00 89.75 187 ALA A CA 1
ATOM 1429 C C . ALA A 1 187 ? -8.046 9.274 -4.651 1.00 89.75 187 ALA A C 1
ATOM 1431 O O . ALA A 1 187 ? -8.984 8.758 -4.048 1.00 89.75 187 ALA A O 1
ATOM 1432 N N . ASP A 1 188 ? -7.914 9.157 -5.974 1.00 86.00 188 ASP A N 1
ATOM 1433 C CA . ASP A 1 188 ? -8.793 8.339 -6.814 1.00 86.00 188 ASP A CA 1
ATOM 1434 C C . ASP A 1 188 ? -8.679 6.853 -6.472 1.00 86.00 188 ASP A C 1
ATOM 1436 O O . ASP A 1 188 ? -9.702 6.183 -6.338 1.00 86.00 188 ASP A O 1
ATOM 1440 N N . ALA A 1 189 ? -7.461 6.345 -6.264 1.00 87.62 189 ALA A N 1
ATOM 1441 C CA . ALA A 1 189 ? -7.231 4.974 -5.812 1.00 87.62 189 ALA A CA 1
ATOM 1442 C C . ALA A 1 189 ? -7.912 4.707 -4.456 1.00 87.62 189 ALA A C 1
ATOM 1444 O O . ALA A 1 189 ? -8.666 3.740 -4.314 1.00 87.62 189 ALA A O 1
ATOM 1445 N N . ALA A 1 190 ? -7.737 5.610 -3.486 1.00 88.62 190 ALA A N 1
ATOM 1446 C CA . ALA A 1 190 ? -8.398 5.522 -2.185 1.00 88.62 190 ALA A CA 1
ATOM 1447 C C . ALA A 1 190 ? -9.922 5.529 -2.335 1.00 88.62 190 ALA A C 1
ATOM 1449 O O . ALA A 1 190 ? -10.607 4.634 -1.835 1.00 88.62 190 ALA A O 1
ATOM 1450 N N . ARG A 1 191 ? -10.449 6.478 -3.113 1.00 84.38 191 ARG A N 1
ATOM 1451 C CA . ARG A 1 191 ? -11.873 6.569 -3.432 1.00 84.38 191 ARG A CA 1
ATOM 1452 C C . ARG A 1 191 ? -12.403 5.390 -4.213 1.00 84.38 191 ARG A C 1
ATOM 1454 O O . ARG A 1 191 ? -13.614 5.285 -4.249 1.00 84.38 191 ARG A O 1
ATOM 1461 N N . G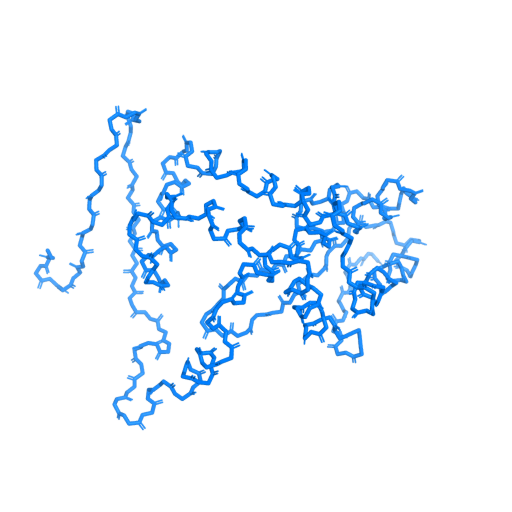LN A 1 192 ? -11.615 4.544 -4.859 1.00 81.56 192 GLN A N 1
ATOM 1462 C CA . GLN A 1 192 ? -12.128 3.373 -5.582 1.00 81.56 192 GLN A CA 1
ATOM 1463 C C . GLN A 1 192 ? -12.109 2.112 -4.716 1.00 81.56 192 GLN A C 1
ATOM 1465 O O . GLN A 1 192 ? -13.016 1.289 -4.829 1.00 81.56 192 GLN A O 1
ATOM 1470 N N . THR A 1 193 ? -11.115 1.979 -3.836 1.00 78.88 193 THR A N 1
ATOM 1471 C CA . THR A 1 193 ? -10.862 0.730 -3.101 1.00 78.88 193 THR A CA 1
ATOM 1472 C C . THR A 1 193 ? -11.280 0.774 -1.639 1.00 78.88 193 THR A C 1
ATOM 1474 O O . THR A 1 193 ? -11.719 -0.243 -1.107 1.00 78.88 193 THR A O 1
ATOM 1477 N N . LEU A 1 194 ? -11.163 1.921 -0.970 1.00 82.69 194 LEU A N 1
ATOM 1478 C CA . LEU A 1 194 ? -11.488 2.035 0.449 1.00 82.69 194 LEU A CA 1
ATOM 1479 C C . LEU A 1 194 ? -13.004 2.206 0.605 1.00 82.69 194 LEU A C 1
ATOM 1481 O O . LEU A 1 194 ? -13.560 3.288 0.410 1.00 82.69 194 LEU A O 1
ATOM 1485 N N . ARG A 1 195 ? -13.677 1.090 0.888 1.00 76.00 195 ARG A N 1
ATOM 1486 C CA . ARG A 1 195 ? -15.128 0.976 1.089 1.00 76.00 195 ARG A CA 1
ATOM 1487 C C . ARG A 1 195 ? -15.391 0.358 2.462 1.00 76.00 195 ARG A C 1
ATOM 1489 O O . ARG A 1 195 ? -15.535 -0.865 2.537 1.00 76.00 195 ARG A O 1
ATOM 1496 N N . PRO A 1 196 ? -15.394 1.157 3.547 1.00 68.69 196 PRO A N 1
ATOM 1497 C CA . PRO A 1 196 ? -15.600 0.652 4.905 1.00 68.69 196 PRO A CA 1
ATOM 1498 C C . PRO A 1 196 ? -16.829 -0.259 5.025 1.00 68.69 196 PRO A C 1
ATOM 1500 O O . PRO A 1 196 ? -16.766 -1.307 5.664 1.00 68.69 196 PRO A O 1
ATOM 1503 N N . GLU A 1 197 ? -17.904 0.068 4.308 1.00 69.69 197 GLU A N 1
ATOM 1504 C CA . GLU A 1 197 ? -19.173 -0.658 4.294 1.00 69.69 197 GLU A CA 1
ATOM 1505 C C . GLU A 1 197 ? -19.112 -2.057 3.652 1.00 69.69 197 GLU A C 1
ATOM 1507 O O . GLU A 1 197 ? -20.044 -2.843 3.807 1.00 69.69 197 GLU A O 1
ATOM 1512 N N . GLN A 1 198 ? -18.028 -2.385 2.941 1.00 72.81 198 GLN A N 1
ATOM 1513 C CA . GLN A 1 198 ? -17.809 -3.694 2.308 1.00 72.81 198 GLN A CA 1
ATOM 1514 C C . GLN A 1 198 ? -16.742 -4.528 3.038 1.00 72.81 198 GLN A C 1
ATOM 1516 O O . GLN A 1 198 ? -16.254 -5.526 2.505 1.00 72.81 198 GLN A O 1
ATOM 1521 N N . THR A 1 199 ? -16.360 -4.129 4.254 1.00 74.75 199 THR A N 1
ATOM 1522 C CA . THR A 1 199 ? -15.271 -4.767 5.003 1.00 74.75 199 THR A CA 1
ATOM 1523 C C . THR A 1 199 ? -15.727 -6.068 5.661 1.00 74.75 199 THR A C 1
ATOM 1525 O O . THR A 1 199 ? -16.697 -6.097 6.415 1.00 74.75 199 THR A O 1
ATOM 1528 N N . ALA A 1 200 ? -14.975 -7.148 5.441 1.00 79.75 200 ALA A N 1
ATOM 1529 C CA . ALA A 1 200 ? -15.069 -8.359 6.250 1.00 79.75 200 ALA A CA 1
ATOM 1530 C C . ALA A 1 200 ? -14.037 -8.297 7.385 1.00 79.75 200 ALA A C 1
ATOM 1532 O O . ALA A 1 200 ? -12.844 -8.134 7.131 1.00 79.75 200 ALA A O 1
ATOM 1533 N N . ILE A 1 201 ? -14.490 -8.448 8.632 1.00 81.56 201 ILE A N 1
ATOM 1534 C CA . ILE A 1 201 ? -13.635 -8.385 9.824 1.00 81.56 201 ILE A CA 1
ATOM 1535 C C . ILE A 1 201 ? -13.488 -9.791 10.406 1.00 81.56 201 ILE A C 1
ATOM 1537 O O . ILE A 1 201 ? -14.476 -10.485 10.644 1.00 81.56 201 ILE A O 1
ATOM 1541 N N . VAL A 1 202 ? -12.245 -10.206 10.653 1.00 81.00 202 VAL A N 1
ATOM 1542 C CA . VAL A 1 202 ? -11.918 -11.473 11.316 1.00 81.00 202 VAL A CA 1
ATOM 1543 C C . VAL A 1 202 ? -11.057 -11.175 12.536 1.00 81.00 202 VAL A C 1
ATOM 1545 O O . VAL A 1 202 ? -9.998 -10.561 12.416 1.00 81.00 202 VAL A O 1
ATOM 1548 N N . ILE A 1 203 ? -11.507 -11.630 13.705 1.00 81.19 203 ILE A N 1
ATOM 1549 C CA . ILE A 1 203 ? -10.822 -11.451 14.988 1.00 81.19 203 ILE A CA 1
ATOM 1550 C C . ILE A 1 203 ? -10.480 -12.838 15.525 1.00 81.19 203 ILE A C 1
ATOM 1552 O O . ILE A 1 203 ? -11.339 -13.715 15.588 1.00 81.19 203 ILE A O 1
ATOM 1556 N N . ALA A 1 204 ? -9.219 -13.036 15.900 1.00 77.88 204 ALA A N 1
ATOM 1557 C CA . ALA A 1 204 ? -8.748 -14.253 16.545 1.00 77.88 204 ALA A CA 1
ATOM 1558 C C . ALA A 1 204 ? -7.978 -13.872 17.814 1.00 77.88 204 ALA A C 1
ATOM 1560 O O . ALA A 1 204 ? -6.944 -13.205 17.738 1.00 77.88 204 ALA A O 1
ATOM 1561 N N . GLY A 1 205 ? -8.500 -14.285 18.966 1.00 73.75 205 GLY A N 1
ATOM 1562 C CA . GLY A 1 205 ? -7.977 -13.976 20.296 1.00 73.75 205 GLY A CA 1
ATOM 1563 C C . GLY A 1 205 ? -8.496 -14.974 21.343 1.00 73.75 205 GLY A C 1
ATOM 1564 O O . GLY A 1 205 ? -9.266 -15.862 20.970 1.00 73.75 205 GLY A O 1
ATOM 1565 N N . PRO A 1 206 ? -8.019 -14.888 22.599 1.00 49.19 206 PRO A N 1
ATOM 1566 C CA . PRO A 1 206 ? -8.494 -15.714 23.713 1.00 49.19 206 PRO A CA 1
ATOM 1567 C C . PRO A 1 206 ? -9.974 -15.494 24.048 1.00 49.19 206 PRO A C 1
ATOM 1569 O O . PRO A 1 206 ? -10.508 -14.415 23.705 1.00 49.19 206 PRO A O 1
#

Secondary structure (DSSP, 8-state):
--TTSPPP-----TT-S----------SGGGPPTTTTTHHHHHHHHHHTTTHHHHHHHHIIIIITGGGSHHIIIIIIIT--EEEEEEE----SSPPPPEEEEEE-GGGHHHHHHHHHHHHHHHHHH---HHHHHHHHHHHHHHHHHHTSSHHHHHHHHHHHHHHT--TTHHHHHHHHHHT--HHHHHHHHHHH--GGG--------

Radius of gyration: 19.58 Å; Cα contacts (8 Å, |Δi|>4): 233; chains: 1; bounding box: 48×46×53 Å